Protein AF-A0A2T2WBQ6-F1 (afdb_monomer_lite)

Structure (mmCIF, N/CA/C/O backbone):
data_AF-A0A2T2WBQ6-F1
#
_entry.id   AF-A0A2T2WBQ6-F1
#
loop_
_atom_site.group_PDB
_atom_site.id
_atom_site.type_symbol
_atom_site.label_atom_id
_atom_site.label_alt_id
_atom_site.label_comp_id
_atom_site.label_asym_id
_atom_site.label_entity_id
_atom_site.label_seq_id
_atom_site.pdbx_PDB_ins_code
_atom_site.Cartn_x
_atom_site.Cartn_y
_atom_site.Cartn_z
_atom_site.occupancy
_atom_site.B_iso_or_equiv
_atom_site.auth_seq_id
_atom_site.auth_comp_id
_atom_site.auth_asym_id
_atom_site.auth_atom_id
_atom_site.pdbx_PDB_model_num
ATOM 1 N N . MET A 1 1 ? 3.521 26.912 -10.094 1.00 33.34 1 MET A N 1
ATOM 2 C CA . MET A 1 1 ? 2.996 26.089 -8.986 1.00 33.34 1 MET A CA 1
ATOM 3 C C . MET A 1 1 ? 2.183 24.976 -9.615 1.00 33.34 1 MET A C 1
ATOM 5 O O . MET A 1 1 ? 1.192 25.283 -10.259 1.00 33.34 1 MET A O 1
ATOM 9 N N . LEU A 1 2 ? 2.648 23.728 -9.546 1.00 32.00 2 LEU A N 1
ATOM 10 C CA . LEU A 1 2 ? 1.851 22.583 -9.989 1.00 32.00 2 LEU A CA 1
ATOM 11 C C . LEU A 1 2 ? 0.835 22.310 -8.880 1.00 32.00 2 LEU A C 1
ATOM 13 O O . LEU A 1 2 ? 1.224 21.984 -7.760 1.00 32.00 2 LEU A O 1
ATOM 17 N N . THR A 1 3 ? -0.445 22.525 -9.162 1.00 34.94 3 THR A N 1
ATOM 18 C CA . THR A 1 3 ? -1.527 22.034 -8.311 1.00 34.94 3 THR A CA 1
ATOM 19 C C . THR A 1 3 ? -1.364 20.519 -8.182 1.00 34.94 3 THR A C 1
ATOM 21 O O . THR A 1 3 ? -1.147 19.854 -9.199 1.00 34.94 3 THR A O 1
ATOM 24 N N . PRO A 1 4 ? -1.422 19.943 -6.968 1.00 47.09 4 PRO A N 1
ATOM 25 C CA . PRO A 1 4 ? -1.457 18.498 -6.832 1.00 47.09 4 PRO A CA 1
ATOM 26 C C . PRO A 1 4 ? -2.714 18.015 -7.560 1.00 47.09 4 PRO A C 1
ATOM 28 O O . PRO A 1 4 ? -3.827 18.323 -7.137 1.00 47.09 4 PRO A O 1
ATOM 31 N N . TYR A 1 5 ? -2.544 17.332 -8.692 1.00 43.97 5 TYR A N 1
ATOM 32 C CA . TYR A 1 5 ? -3.639 16.680 -9.400 1.00 43.97 5 TYR A CA 1
ATOM 33 C C . TYR A 1 5 ? -4.044 15.456 -8.575 1.00 43.97 5 TYR A C 1
ATOM 35 O O . TYR A 1 5 ? -3.607 14.334 -8.819 1.00 43.97 5 TYR A O 1
ATOM 43 N N . TRP A 1 6 ? -4.811 15.698 -7.519 1.00 53.34 6 TRP A N 1
ATOM 44 C CA . TRP A 1 6 ? -5.601 14.663 -6.883 1.00 53.34 6 TRP A CA 1
ATOM 45 C C . TRP A 1 6 ? -6.953 14.669 -7.591 1.00 53.34 6 TRP A C 1
ATOM 47 O O . TRP A 1 6 ? -7.607 15.713 -7.576 1.00 53.34 6 TRP A O 1
ATOM 57 N N . PRO A 1 7 ? -7.385 13.568 -8.229 1.00 53.91 7 PRO A N 1
ATOM 58 C CA . PRO A 1 7 ? -8.789 13.457 -8.604 1.00 53.91 7 PRO A CA 1
ATOM 59 C C . PRO A 1 7 ? -9.646 13.645 -7.344 1.00 53.91 7 PRO A C 1
ATOM 61 O O . PRO A 1 7 ? -9.216 13.267 -6.248 1.00 53.91 7 PRO A O 1
ATOM 64 N N . GLU A 1 8 ? -10.823 14.257 -7.487 1.00 61.16 8 GLU A N 1
ATOM 65 C CA . GLU A 1 8 ? -11.750 14.428 -6.366 1.00 61.16 8 GLU A CA 1
ATOM 66 C C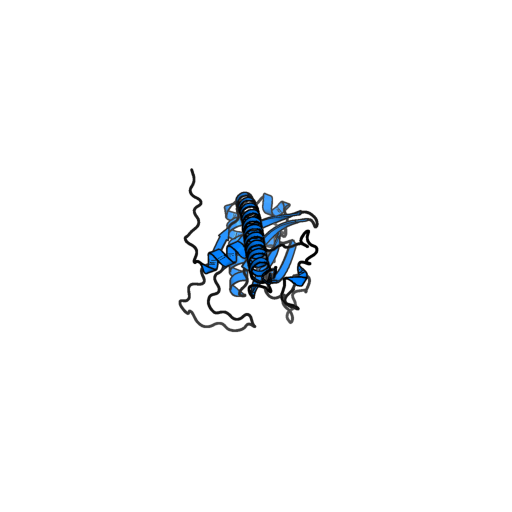 . GLU A 1 8 ? -12.028 13.060 -5.730 1.00 61.16 8 GLU A C 1
ATOM 68 O O . GLU A 1 8 ? -12.448 12.115 -6.397 1.00 61.16 8 GLU A O 1
ATOM 73 N N . ARG A 1 9 ? -11.719 12.938 -4.438 1.00 74.44 9 ARG A N 1
ATOM 74 C CA . ARG A 1 9 ? -11.982 11.733 -3.648 1.00 74.44 9 ARG A CA 1
ATOM 75 C C . ARG A 1 9 ? -13.304 11.907 -2.923 1.00 74.44 9 ARG A C 1
ATOM 77 O O . ARG A 1 9 ? -13.593 13.007 -2.446 1.00 74.44 9 ARG A O 1
ATOM 84 N N . SER A 1 10 ? -14.062 10.822 -2.772 1.00 81.25 10 SER A N 1
ATOM 85 C CA . SER A 1 10 ? -15.183 10.811 -1.831 1.00 81.25 10 SER A CA 1
ATOM 86 C C . SER A 1 10 ? -14.675 11.138 -0.414 1.00 81.25 10 SER A C 1
ATOM 88 O O . SER A 1 10 ? -13.501 10.893 -0.098 1.00 81.25 10 SER A O 1
ATOM 90 N N . PRO A 1 11 ? -15.526 11.688 0.470 1.00 82.00 11 PRO A N 1
ATOM 91 C CA . PRO A 1 11 ? -15.171 11.887 1.874 1.00 82.00 11 PRO A CA 1
ATOM 92 C C . PRO A 1 11 ? -14.644 10.608 2.545 1.00 82.00 11 PRO A C 1
ATOM 94 O O . PRO A 1 11 ? -13.672 10.665 3.297 1.00 82.00 11 PRO A O 1
ATOM 97 N N . GLN A 1 12 ? -15.234 9.458 2.214 1.00 83.12 12 GLN A N 1
ATOM 98 C CA . GLN A 1 12 ? -14.852 8.135 2.706 1.00 83.12 12 GLN A CA 1
ATOM 99 C C . GLN A 1 12 ? -13.459 7.743 2.215 1.00 83.12 12 GLN A C 1
ATOM 101 O O . GLN A 1 12 ? -12.579 7.460 3.024 1.00 83.12 12 GLN A O 1
ATOM 106 N N . LEU A 1 13 ? -13.206 7.837 0.905 1.00 85.44 13 LEU A N 1
ATOM 107 C CA . LEU A 1 13 ? -11.890 7.549 0.338 1.00 85.44 13 LEU A CA 1
ATOM 108 C C . LEU A 1 13 ? -10.811 8.470 0.919 1.00 85.44 13 LEU A C 1
ATOM 110 O O . LEU A 1 13 ? -9.672 8.052 1.124 1.00 85.44 13 LEU A O 1
ATOM 114 N N . ASN A 1 14 ? -11.155 9.727 1.208 1.00 84.62 14 ASN A N 1
ATOM 115 C CA . ASN A 1 14 ? -10.245 10.653 1.869 1.00 84.62 14 ASN A CA 1
ATOM 116 C C . ASN A 1 14 ? -9.934 10.228 3.314 1.00 84.62 14 ASN A C 1
ATOM 118 O O . ASN A 1 14 ? -8.779 10.312 3.733 1.00 84.62 14 ASN A O 1
ATOM 122 N N . GLN A 1 15 ? -10.927 9.734 4.056 1.00 85.19 15 GLN A N 1
ATOM 123 C CA . GLN A 1 15 ? -10.746 9.209 5.409 1.00 85.19 15 GLN A CA 1
ATOM 124 C C . GLN A 1 15 ? -9.873 7.948 5.411 1.00 85.19 15 GLN A C 1
ATOM 126 O O . GLN A 1 15 ? -8.863 7.923 6.114 1.00 85.19 15 GLN A O 1
ATOM 131 N N . THR A 1 16 ? -10.194 6.956 4.574 1.00 87.75 16 THR A N 1
ATOM 132 C CA . THR A 1 16 ? -9.402 5.725 4.417 1.00 87.75 16 THR A CA 1
ATOM 133 C C . THR A 1 16 ? -7.964 6.047 4.027 1.00 87.75 16 THR A C 1
ATOM 135 O O . THR A 1 16 ? -7.016 5.511 4.593 1.00 87.75 16 THR A O 1
ATOM 138 N N . PHE A 1 17 ? -7.761 6.982 3.098 1.00 88.44 17 PHE A N 1
ATOM 139 C CA . PHE A 1 17 ? -6.418 7.393 2.707 1.00 88.44 17 PHE A CA 1
ATOM 140 C C . PHE A 1 17 ? -5.645 8.035 3.865 1.00 88.44 17 PHE A C 1
ATOM 142 O O . PHE A 1 17 ? -4.475 7.713 4.066 1.00 88.44 17 PHE A O 1
ATOM 149 N N . CYS A 1 18 ? -6.278 8.929 4.633 1.00 87.00 18 CYS A N 1
ATOM 150 C CA . CYS A 1 18 ? -5.655 9.543 5.806 1.00 87.00 18 CYS A CA 1
ATOM 151 C C . CYS A 1 18 ? -5.251 8.493 6.844 1.00 87.00 18 CYS A C 1
ATOM 153 O O . CYS A 1 18 ? -4.125 8.527 7.335 1.00 87.00 18 CYS A O 1
ATOM 155 N N . GLU A 1 19 ? -6.142 7.548 7.137 1.00 87.69 19 GLU A N 1
ATOM 156 C CA . GLU A 1 19 ? -5.880 6.446 8.057 1.00 87.69 19 GLU A CA 1
ATOM 157 C C . GLU A 1 19 ? -4.676 5.609 7.606 1.00 87.69 19 GLU A C 1
ATOM 159 O O . GLU A 1 19 ? -3.723 5.419 8.361 1.00 87.69 19 GLU A O 1
ATOM 164 N N . LEU A 1 20 ? -4.672 5.169 6.346 1.00 89.25 20 LEU A N 1
ATOM 165 C CA . LEU A 1 20 ? -3.611 4.330 5.788 1.00 89.25 20 LEU A CA 1
ATOM 166 C C . LEU A 1 20 ? -2.249 5.026 5.747 1.00 89.25 20 LEU A C 1
ATOM 168 O O . LEU A 1 20 ? -1.216 4.350 5.782 1.00 89.25 20 LEU A O 1
ATOM 172 N N . LEU A 1 21 ? -2.228 6.360 5.675 1.00 88.31 21 LEU A N 1
ATOM 173 C CA . LEU A 1 21 ? -0.999 7.135 5.787 1.00 88.31 21 LEU A CA 1
ATOM 174 C C . LEU A 1 21 ? -0.444 7.111 7.213 1.00 88.31 21 LEU A C 1
ATOM 176 O O . LEU A 1 21 ? 0.761 6.942 7.377 1.00 88.31 21 LEU A O 1
ATOM 180 N N . VAL A 1 22 ? -1.279 7.295 8.233 1.00 83.06 22 VAL A N 1
ATOM 181 C CA . VAL A 1 22 ? -0.805 7.439 9.621 1.00 83.06 22 VAL A CA 1
ATOM 182 C C . VAL A 1 22 ? -0.666 6.111 10.359 1.00 83.06 22 VAL A C 1
ATOM 184 O O . VAL A 1 22 ? 0.070 6.050 11.343 1.00 83.06 22 VAL A O 1
ATOM 187 N N . PHE A 1 23 ? -1.341 5.051 9.903 1.00 81.44 23 PHE A N 1
ATOM 188 C CA . PHE A 1 23 ? -1.306 3.762 10.582 1.00 81.44 23 PHE A CA 1
ATOM 189 C C . PHE A 1 23 ? 0.104 3.149 10.520 1.00 81.44 23 PHE A C 1
ATOM 191 O O . PHE A 1 23 ? 0.614 2.879 9.422 1.00 81.44 23 PHE A O 1
ATOM 198 N N . PRO A 1 24 ? 0.748 2.915 11.674 1.00 72.00 24 PRO A N 1
ATOM 199 C CA . PRO A 1 24 ? 2.128 2.468 11.729 1.00 72.00 24 PRO A CA 1
ATOM 200 C C . PRO A 1 24 ? 2.258 1.007 11.285 1.00 72.00 24 PRO A C 1
ATOM 202 O O . PRO A 1 24 ? 1.381 0.186 11.518 1.00 72.00 24 PRO A O 1
ATOM 205 N N . THR A 1 25 ? 3.391 0.670 10.673 1.00 64.44 25 THR A N 1
ATOM 206 C CA . THR A 1 25 ? 3.784 -0.721 10.361 1.00 64.44 25 THR A CA 1
ATOM 207 C C . THR A 1 25 ? 4.822 -1.273 11.336 1.00 64.44 25 THR A C 1
ATOM 209 O O . THR A 1 25 ? 5.405 -2.330 11.109 1.00 64.44 25 THR A O 1
ATOM 212 N N . ALA A 1 26 ? 5.105 -0.523 12.399 1.00 58.91 26 ALA A 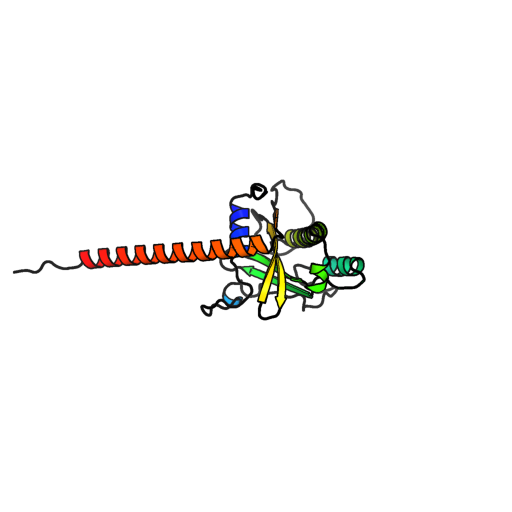N 1
ATOM 213 C CA . ALA A 1 26 ? 6.063 -0.847 13.444 1.00 58.91 26 ALA A CA 1
ATOM 214 C C . ALA A 1 26 ? 5.500 -0.400 14.800 1.00 58.91 26 ALA A C 1
ATOM 216 O O . ALA A 1 26 ? 4.575 0.409 14.853 1.00 58.91 26 ALA A O 1
ATOM 217 N N . THR A 1 27 ? 6.061 -0.918 15.888 1.00 51.75 27 THR A N 1
ATOM 218 C CA . THR A 1 27 ? 5.757 -0.490 17.259 1.00 51.75 27 THR A CA 1
ATOM 219 C C . THR A 1 27 ? 5.904 1.024 17.396 1.00 51.75 27 THR A C 1
ATOM 221 O O . THR A 1 27 ? 6.923 1.595 16.993 1.00 51.75 27 THR A O 1
ATOM 224 N N . LEU A 1 28 ? 4.881 1.680 17.944 1.00 50.19 28 LEU A N 1
ATOM 225 C CA . LEU A 1 28 ? 4.929 3.115 18.186 1.00 50.19 28 LEU A CA 1
ATOM 226 C C . LEU A 1 28 ? 5.852 3.433 19.382 1.00 50.19 28 LEU A C 1
ATOM 228 O O . LEU A 1 28 ? 6.070 2.582 20.249 1.00 50.19 28 LEU A O 1
ATOM 232 N N . PRO A 1 29 ? 6.390 4.666 19.475 1.00 42.69 29 PRO A N 1
ATOM 233 C CA . PRO A 1 29 ? 7.260 5.078 20.582 1.00 42.69 29 PRO A CA 1
ATOM 234 C C . PRO A 1 29 ? 6.601 5.018 21.969 1.00 42.69 29 PRO A C 1
ATOM 236 O O . PRO A 1 29 ? 7.305 4.972 22.973 1.00 42.69 29 PRO A O 1
ATOM 239 N N . ASN A 1 30 ? 5.267 5.039 22.028 1.00 49.09 30 ASN A N 1
ATOM 240 C CA . ASN A 1 30 ? 4.471 4.978 23.255 1.00 49.09 30 ASN A CA 1
ATOM 241 C C . ASN A 1 30 ? 4.272 3.546 23.792 1.00 49.09 30 ASN A C 1
ATOM 243 O O . ASN A 1 30 ? 3.644 3.387 24.833 1.00 49.09 30 ASN A O 1
ATOM 247 N N . GLY A 1 31 ? 4.831 2.525 23.133 1.00 44.31 31 GLY A N 1
ATOM 248 C CA . GLY A 1 31 ? 4.778 1.137 23.599 1.00 44.31 31 GLY A CA 1
ATOM 249 C C . GLY A 1 31 ? 3.571 0.340 23.106 1.00 44.31 31 GLY A C 1
ATOM 250 O O . GLY A 1 31 ? 3.556 -0.869 23.322 1.00 44.31 31 GLY A O 1
ATOM 251 N N . ASP A 1 32 ? 2.630 0.971 22.397 1.00 58.16 32 ASP A N 1
ATOM 252 C CA . ASP A 1 32 ? 1.542 0.262 21.721 1.00 58.16 32 ASP A CA 1
ATOM 253 C C . ASP A 1 32 ? 2.140 -0.627 20.626 1.00 58.16 32 ASP A C 1
ATOM 255 O O . ASP A 1 32 ? 2.831 -0.154 19.704 1.00 58.16 32 ASP A O 1
ATOM 259 N N . SER A 1 33 ? 1.904 -1.934 20.731 1.00 68.31 33 SER A N 1
ATOM 260 C CA . SER A 1 33 ? 2.341 -2.860 19.702 1.00 68.31 33 SER A CA 1
ATOM 261 C C . SER A 1 33 ? 1.464 -2.690 18.471 1.00 68.31 33 SER A C 1
ATOM 263 O O . SER A 1 33 ? 0.251 -2.529 18.565 1.00 68.31 33 SER A O 1
ATOM 265 N N . PHE A 1 34 ? 2.064 -2.782 17.282 1.00 76.88 34 PHE A N 1
ATOM 266 C CA . PHE A 1 34 ? 1.317 -2.908 16.024 1.00 76.88 34 PHE A CA 1
ATOM 267 C C . PHE A 1 34 ? 0.222 -3.987 16.124 1.00 76.88 34 PHE A C 1
ATOM 269 O O . PHE A 1 34 ? -0.862 -3.822 15.576 1.00 76.88 34 PHE A O 1
ATOM 276 N N . THR A 1 35 ? 0.496 -5.063 16.867 1.00 78.31 35 THR A N 1
ATOM 277 C CA . THR A 1 35 ? -0.444 -6.165 17.099 1.00 78.31 35 THR A CA 1
ATOM 278 C C . THR A 1 35 ? -1.663 -5.782 17.929 1.00 78.31 35 THR A C 1
ATOM 280 O O . THR A 1 35 ? -2.686 -6.435 17.791 1.00 78.31 35 THR A O 1
ATOM 283 N N . ASP A 1 36 ? -1.576 -4.738 18.751 1.00 82.75 36 ASP A N 1
ATOM 284 C CA . ASP A 1 36 ? -2.669 -4.301 19.632 1.00 82.75 36 ASP A CA 1
ATOM 285 C C . ASP A 1 36 ? -3.666 -3.398 18.895 1.00 82.75 36 ASP A C 1
ATOM 287 O O . ASP A 1 36 ? -4.634 -2.935 19.479 1.00 82.75 36 ASP A O 1
ATOM 291 N N . ARG A 1 37 ? -3.392 -3.089 17.622 1.00 82.00 37 ARG A N 1
ATOM 292 C CA . ARG A 1 37 ? -4.201 -2.200 16.776 1.00 82.00 37 ARG A CA 1
ATOM 293 C C . ARG A 1 37 ? -4.790 -2.910 15.563 1.00 82.00 37 ARG A C 1
ATOM 295 O O . ARG A 1 37 ? -5.328 -2.265 14.658 1.00 82.00 37 ARG A O 1
ATOM 302 N N . ILE A 1 38 ? -4.623 -4.227 15.506 1.00 83.75 38 ILE A N 1
ATOM 303 C CA . ILE A 1 38 ? -5.167 -5.071 14.452 1.00 83.75 38 ILE A CA 1
ATOM 304 C C . ILE A 1 38 ? -6.150 -6.061 15.061 1.00 83.75 38 ILE A C 1
ATOM 306 O O . ILE A 1 38 ? -5.951 -6.540 16.172 1.00 83.75 38 ILE A O 1
ATOM 310 N N . VAL A 1 39 ? -7.187 -6.410 14.305 1.00 84.75 39 VAL A N 1
ATOM 311 C CA . VAL A 1 39 ? -8.165 -7.416 14.727 1.00 84.75 39 VAL A CA 1
ATOM 312 C C . VAL A 1 39 ? -7.456 -8.751 14.961 1.00 84.75 39 VAL A C 1
ATOM 314 O O . VAL A 1 39 ? -6.685 -9.205 14.104 1.00 84.75 39 VAL A O 1
ATOM 317 N N . ASP A 1 40 ? -7.725 -9.391 16.101 1.00 81.81 40 ASP A N 1
ATOM 318 C CA . ASP A 1 40 ? -7.118 -10.677 16.451 1.00 81.81 40 ASP A CA 1
ATOM 319 C C . ASP A 1 40 ? -7.375 -11.735 15.362 1.00 81.81 40 ASP A C 1
ATOM 321 O O . ASP A 1 40 ? -8.449 -11.816 14.764 1.00 81.81 40 ASP A O 1
ATOM 325 N N . GLY A 1 41 ? -6.346 -12.518 15.042 1.00 79.25 41 GLY A N 1
ATOM 326 C CA . GLY A 1 41 ? -6.386 -13.515 13.970 1.00 79.25 41 GLY A CA 1
ATOM 327 C C . GLY A 1 41 ? -6.430 -12.967 12.533 1.00 79.25 41 GLY A C 1
ATOM 328 O O . GLY A 1 41 ? -6.343 -13.764 11.597 1.00 79.25 41 GLY A O 1
ATOM 329 N N . SER A 1 42 ? -6.510 -11.646 12.319 1.00 81.25 42 SER A N 1
ATOM 330 C CA . SER A 1 42 ? -6.532 -11.057 10.966 1.00 81.25 42 SER A CA 1
ATOM 331 C C . SER A 1 42 ? -5.162 -11.044 10.276 1.00 81.25 42 SER A C 1
ATOM 333 O O . SER A 1 42 ? -5.089 -10.949 9.048 1.00 81.25 42 SER A O 1
ATOM 335 N N . LEU A 1 43 ? -4.072 -11.161 11.047 1.00 83.25 43 LEU A N 1
ATOM 336 C CA . LEU A 1 43 ? -2.709 -11.123 10.526 1.00 83.25 43 LEU A CA 1
ATOM 337 C C . LEU A 1 43 ? -2.378 -12.380 9.709 1.00 83.25 43 LEU A C 1
ATOM 339 O O . LEU A 1 43 ? -2.346 -13.504 10.214 1.00 83.25 43 LEU A O 1
ATOM 343 N N . SER A 1 44 ? -2.033 -12.170 8.444 1.00 80.94 44 SER A N 1
ATOM 344 C CA . SER A 1 44 ? -1.597 -13.210 7.514 1.00 80.94 44 SER A CA 1
ATOM 345 C C . SER A 1 44 ? -0.341 -12.760 6.764 1.00 80.94 44 SER A C 1
ATOM 347 O O . SER A 1 44 ? -0.124 -11.570 6.559 1.00 80.94 44 SER A O 1
ATOM 349 N N . SER A 1 45 ? 0.520 -13.705 6.378 1.00 77.12 45 SER A N 1
ATOM 350 C CA . SER A 1 45 ? 1.811 -13.445 5.722 1.00 77.12 45 SER A CA 1
ATOM 351 C C . SER A 1 45 ? 2.056 -14.427 4.582 1.00 77.12 45 SER A C 1
ATOM 353 O O . SER A 1 45 ? 1.688 -15.603 4.662 1.00 77.12 45 SER A O 1
ATOM 355 N N . ASP A 1 46 ? 2.753 -13.956 3.548 1.00 68.19 46 ASP A N 1
ATOM 356 C CA . ASP A 1 46 ? 3.207 -14.729 2.385 1.00 68.19 46 ASP A CA 1
ATOM 357 C C . ASP A 1 46 ? 4.101 -15.942 2.700 1.00 68.19 46 ASP A C 1
ATOM 359 O O . ASP A 1 46 ? 4.330 -16.786 1.833 1.00 68.19 46 ASP A O 1
ATOM 363 N N . SER A 1 47 ? 4.571 -16.061 3.944 1.00 55.06 47 SER A N 1
ATOM 364 C CA . SER A 1 47 ? 5.274 -17.238 4.466 1.00 55.06 47 SER A CA 1
ATOM 365 C C . SER A 1 47 ? 4.413 -18.511 4.514 1.00 55.06 47 SER A C 1
ATOM 367 O O . SER A 1 47 ? 4.963 -19.617 4.547 1.00 55.06 47 SER A O 1
ATOM 369 N N . ARG A 1 48 ? 3.076 -18.403 4.452 1.00 53.38 48 ARG A N 1
ATOM 370 C CA . ARG A 1 48 ? 2.207 -19.561 4.193 1.00 53.38 48 ARG A CA 1
ATOM 371 C C . ARG A 1 48 ? 2.371 -19.951 2.724 1.00 53.38 48 ARG A C 1
ATOM 373 O O . ARG A 1 48 ? 1.966 -19.213 1.832 1.00 53.38 48 ARG A O 1
ATOM 380 N N . ARG A 1 49 ? 3.025 -21.089 2.463 1.00 44.53 49 ARG A N 1
ATOM 381 C CA . ARG A 1 49 ? 3.233 -21.594 1.098 1.00 44.53 49 ARG A CA 1
ATOM 382 C C . ARG A 1 49 ? 1.888 -21.680 0.382 1.00 44.53 49 ARG A C 1
ATOM 384 O O . ARG A 1 49 ? 0.981 -22.335 0.883 1.00 44.53 49 ARG A O 1
ATOM 391 N N . ALA A 1 50 ? 1.800 -21.072 -0.799 1.00 47.75 50 ALA A N 1
ATOM 392 C CA . ALA A 1 50 ? 0.710 -21.354 -1.717 1.00 47.75 50 ALA A CA 1
ATOM 393 C C . ALA A 1 50 ? 0.717 -22.861 -2.015 1.00 47.75 50 ALA A C 1
ATOM 395 O O . ALA A 1 50 ? 1.720 -23.411 -2.473 1.00 47.75 50 ALA A O 1
ATOM 396 N N . SER A 1 51 ? -0.383 -23.530 -1.701 1.00 46.22 51 SER A N 1
ATOM 397 C CA . SER A 1 51 ? -0.655 -24.916 -2.069 1.00 46.22 51 SER A CA 1
ATOM 398 C C . SER A 1 51 ? -2.015 -24.974 -2.760 1.00 46.22 51 SER A C 1
ATOM 400 O O . SER A 1 51 ? -2.789 -24.021 -2.673 1.00 46.22 51 SER A O 1
ATOM 402 N N . ALA A 1 52 ? -2.315 -26.0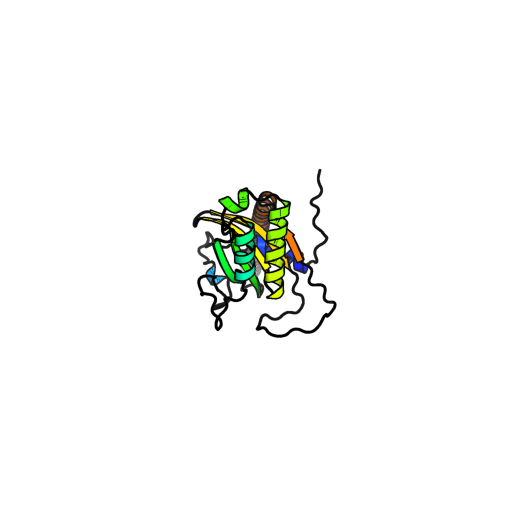83 -3.436 1.00 47.84 52 ALA A N 1
ATOM 403 C CA . ALA A 1 52 ? -3.626 -26.283 -4.057 1.00 47.84 52 ALA A CA 1
ATOM 404 C C . ALA A 1 52 ? -4.787 -26.163 -3.044 1.00 47.84 52 ALA A C 1
ATOM 406 O O . ALA A 1 52 ? -5.890 -25.791 -3.431 1.00 47.84 52 ALA A O 1
ATOM 407 N N . ASP A 1 53 ? -4.506 -26.404 -1.756 1.00 40.75 53 ASP A N 1
ATOM 408 C CA . ASP A 1 53 ? -5.501 -26.477 -0.682 1.00 40.75 53 ASP A CA 1
ATOM 409 C C . ASP A 1 53 ? -5.489 -25.259 0.261 1.00 40.75 53 ASP A C 1
ATOM 411 O O . ASP A 1 53 ? -6.453 -25.016 0.983 1.00 40.75 53 ASP A O 1
ATOM 415 N N . THR A 1 54 ? -4.401 -24.478 0.287 1.00 44.25 54 THR A N 1
ATOM 416 C CA . THR A 1 54 ? -4.261 -23.293 1.149 1.00 44.25 54 THR A CA 1
ATOM 417 C C . THR A 1 54 ? -3.555 -22.164 0.404 1.00 44.25 54 THR A C 1
ATOM 419 O O . THR A 1 54 ? -2.398 -22.285 -0.006 1.00 44.25 54 THR A O 1
ATOM 422 N N . MET A 1 55 ? -4.258 -21.044 0.231 1.00 51.84 55 MET A N 1
ATOM 423 C CA . MET A 1 55 ? -3.726 -19.826 -0.373 1.00 51.84 55 MET A CA 1
ATOM 424 C C . MET A 1 55 ? -3.742 -18.716 0.674 1.00 51.84 55 MET A C 1
ATOM 426 O O . MET A 1 55 ? -4.737 -18.534 1.375 1.00 51.84 55 MET A O 1
ATOM 430 N N . THR A 1 56 ? -2.642 -17.977 0.805 1.00 58.88 56 THR A N 1
ATOM 431 C CA . THR A 1 56 ? -2.599 -16.775 1.638 1.00 58.88 56 THR A CA 1
ATOM 432 C C . THR A 1 56 ? -3.583 -15.776 1.047 1.00 58.88 56 THR A C 1
ATOM 434 O O . THR A 1 56 ? -3.348 -15.275 -0.048 1.00 58.88 56 THR A O 1
ATOM 437 N N . LEU A 1 57 ? -4.712 -15.537 1.710 1.00 63.69 57 LEU A N 1
ATOM 438 C CA . LEU A 1 57 ? -5.633 -14.482 1.306 1.00 63.69 57 LEU A CA 1
ATOM 439 C C . LEU A 1 57 ? -5.157 -13.153 1.912 1.00 63.69 57 LEU A C 1
ATOM 441 O O . LEU A 1 57 ? -4.844 -13.136 3.105 1.00 63.69 57 LEU A O 1
ATOM 445 N N . PRO A 1 58 ? -5.095 -12.069 1.122 1.00 69.25 58 PRO A N 1
ATOM 446 C CA . PRO A 1 58 ? -5.226 -12.023 -0.332 1.00 69.25 58 PRO A CA 1
ATOM 447 C C . PRO A 1 58 ? -3.954 -12.509 -1.036 1.00 69.25 58 PRO A C 1
ATOM 449 O O . PRO A 1 58 ? -2.815 -12.309 -0.603 1.00 69.25 58 PRO A O 1
ATOM 452 N N . SER A 1 59 ? -4.170 -13.158 -2.170 1.00 75.81 59 SER A N 1
ATOM 453 C CA . SER A 1 59 ? -3.138 -13.918 -2.847 1.00 75.81 59 SER A CA 1
ATOM 454 C C . SER A 1 59 ? -2.430 -13.098 -3.917 1.00 75.81 59 SER A C 1
ATOM 456 O O . SER A 1 59 ? -2.898 -12.998 -5.050 1.00 75.81 59 SER A O 1
ATOM 458 N N . LEU A 1 60 ? -1.253 -12.570 -3.583 1.00 85.56 60 LEU A N 1
ATOM 459 C CA . LEU A 1 60 ? -0.448 -11.751 -4.496 1.00 85.56 60 LEU A CA 1
ATOM 460 C C . LEU A 1 60 ? 0.608 -12.538 -5.295 1.00 85.56 60 LEU A C 1
ATOM 462 O O . LEU A 1 60 ? 1.372 -11.941 -6.059 1.00 85.56 60 LEU A O 1
ATOM 466 N N . TRP A 1 61 ? 0.677 -13.868 -5.142 1.00 85.44 61 TRP A N 1
ATOM 467 C CA . TRP A 1 61 ? 1.741 -14.682 -5.749 1.00 85.44 61 TRP A CA 1
ATOM 468 C C . TRP A 1 61 ? 1.731 -14.632 -7.278 1.00 85.44 61 TRP A C 1
ATOM 470 O O . TRP A 1 61 ? 2.797 -14.508 -7.873 1.00 85.44 61 TRP A O 1
ATOM 480 N N . TRP A 1 62 ? 0.556 -14.642 -7.916 1.00 84.06 62 TRP A N 1
ATOM 481 C CA . TRP A 1 62 ? 0.470 -14.598 -9.378 1.00 84.06 62 TRP A CA 1
ATOM 482 C C . TRP A 1 62 ? 1.046 -13.298 -9.950 1.00 84.06 62 TRP A C 1
ATOM 484 O O . TRP A 1 62 ? 1.863 -13.340 -10.871 1.00 84.06 62 TRP A O 1
ATOM 494 N N . ASN A 1 63 ? 0.689 -12.146 -9.368 1.00 87.69 63 ASN A N 1
ATOM 495 C CA . ASN A 1 63 ? 1.224 -10.847 -9.787 1.00 87.69 63 ASN A CA 1
ATOM 496 C C . ASN A 1 63 ? 2.738 -10.785 -9.606 1.00 87.69 63 ASN A C 1
ATOM 498 O O . ASN A 1 63 ? 3.461 -10.349 -10.498 1.00 87.69 63 ASN A O 1
ATOM 502 N N . ARG A 1 64 ? 3.222 -11.257 -8.457 1.00 89.81 64 ARG A N 1
ATOM 503 C CA . ARG A 1 64 ? 4.648 -11.328 -8.148 1.00 89.81 64 ARG A CA 1
ATOM 504 C C . ARG A 1 64 ? 5.415 -12.195 -9.145 1.00 89.81 64 ARG A C 1
ATOM 506 O O . ARG A 1 64 ? 6.462 -11.766 -9.629 1.00 89.81 64 ARG A O 1
ATOM 513 N N . ASP A 1 65 ? 4.927 -13.393 -9.442 1.00 87.06 65 ASP A N 1
ATOM 514 C CA . ASP A 1 65 ? 5.647 -14.372 -10.264 1.00 87.06 65 ASP A CA 1
ATOM 515 C C . ASP A 1 65 ? 5.584 -14.001 -11.754 1.00 87.06 65 ASP A C 1
ATOM 517 O O . ASP A 1 65 ? 6.598 -14.061 -12.459 1.00 87.06 65 ASP A O 1
ATOM 521 N N . SER A 1 66 ? 4.437 -13.489 -12.208 1.00 85.75 66 SER A N 1
ATOM 522 C CA . SER A 1 66 ? 4.287 -12.929 -13.556 1.00 85.75 66 SER A CA 1
ATOM 523 C C . SER A 1 66 ? 5.239 -11.750 -13.763 1.00 85.75 66 SER A C 1
ATOM 525 O O . SER A 1 66 ? 6.002 -11.724 -14.727 1.00 85.75 66 SER A O 1
ATOM 527 N N . LEU A 1 67 ? 5.281 -10.807 -12.814 1.00 88.00 67 LEU A N 1
ATOM 528 C CA . LEU A 1 67 ? 6.175 -9.652 -12.891 1.00 88.00 67 LEU A CA 1
ATOM 529 C C . LEU A 1 67 ? 7.655 -10.058 -12.837 1.00 88.00 67 LEU A C 1
ATOM 531 O O . LEU A 1 67 ? 8.471 -9.501 -13.564 1.00 88.00 67 LEU A O 1
ATOM 535 N N . THR A 1 68 ? 8.006 -11.060 -12.028 1.00 84.31 68 THR A N 1
ATOM 536 C CA . THR A 1 68 ? 9.383 -11.579 -11.937 1.00 84.31 68 THR A CA 1
ATOM 537 C C . THR A 1 68 ? 9.895 -12.051 -13.300 1.00 84.31 68 THR A C 1
ATOM 539 O O . THR A 1 68 ? 11.038 -11.770 -13.663 1.00 84.31 68 THR A O 1
ATOM 542 N N . SER A 1 69 ? 9.038 -12.707 -14.086 1.00 82.00 69 SER A N 1
ATOM 543 C CA . SER A 1 69 ? 9.378 -13.149 -15.444 1.00 82.00 69 SER A CA 1
ATOM 544 C C . SER A 1 69 ? 9.676 -11.965 -16.373 1.00 82.00 69 SER A C 1
ATOM 546 O O . SER A 1 69 ? 10.645 -12.003 -17.129 1.00 82.00 69 SER A O 1
ATOM 548 N N . HIS A 1 70 ? 8.910 -10.876 -16.262 1.00 82.38 70 HIS A N 1
ATOM 549 C CA . HIS A 1 70 ? 9.130 -9.646 -17.034 1.00 82.38 70 HIS A CA 1
ATOM 550 C C . HIS A 1 70 ? 10.361 -8.840 -16.586 1.00 82.38 70 HIS A C 1
ATOM 552 O O . HIS A 1 70 ? 10.920 -8.090 -17.380 1.00 82.38 70 HIS A O 1
ATOM 558 N N . LEU A 1 71 ? 10.822 -9.016 -15.344 1.00 84.69 71 LEU A N 1
ATOM 559 C CA . LEU A 1 71 ? 11.976 -8.313 -14.766 1.00 84.69 71 LEU A CA 1
ATOM 560 C C . LEU A 1 71 ? 13.278 -9.130 -14.836 1.00 84.69 71 LEU A C 1
ATOM 562 O O . LEU A 1 71 ? 14.163 -8.994 -13.986 1.00 84.69 71 LEU A O 1
ATOM 566 N N . GLY A 1 72 ? 13.403 -10.006 -15.838 1.00 81.19 72 GLY A N 1
ATOM 567 C CA . GLY A 1 72 ? 14.612 -10.805 -16.065 1.00 81.19 72 GLY A CA 1
ATOM 568 C C . GLY A 1 72 ? 14.878 -11.835 -14.964 1.00 81.19 72 GLY A C 1
ATOM 569 O O . GLY A 1 72 ? 16.032 -12.100 -14.633 1.00 81.19 72 GLY A O 1
ATOM 570 N N . GLY A 1 73 ? 13.820 -12.372 -14.349 1.00 82.38 73 GLY A N 1
ATOM 571 C CA . GLY A 1 73 ? 13.907 -13.364 -13.275 1.00 82.38 73 GLY A CA 1
ATOM 572 C C . GLY A 1 73 ? 14.187 -12.776 -11.890 1.00 82.38 73 GLY A C 1
ATOM 573 O O . GLY A 1 73 ? 14.371 -13.528 -10.933 1.00 82.38 73 GLY A O 1
ATOM 574 N N . ARG A 1 74 ? 14.220 -11.444 -11.749 1.00 85.75 74 ARG A N 1
ATOM 575 C CA . ARG A 1 74 ? 14.442 -10.776 -10.462 1.00 85.75 74 ARG A CA 1
ATOM 576 C C . ARG A 1 74 ? 13.109 -10.418 -9.812 1.00 85.75 74 ARG A C 1
ATOM 578 O O . ARG A 1 74 ? 12.270 -9.741 -10.400 1.00 85.75 74 ARG A O 1
ATOM 585 N N . ARG A 1 75 ? 12.925 -10.859 -8.572 1.00 88.50 75 ARG A N 1
ATOM 586 C CA . ARG A 1 75 ? 11.684 -10.670 -7.820 1.00 88.50 75 ARG A CA 1
ATOM 587 C C . ARG A 1 75 ? 11.620 -9.259 -7.226 1.00 88.50 75 ARG A C 1
ATOM 589 O O . ARG A 1 75 ? 12.505 -8.867 -6.473 1.00 88.50 75 ARG A O 1
ATOM 596 N N . LEU A 1 76 ? 10.577 -8.499 -7.581 1.00 91.94 76 LEU A N 1
ATOM 597 C CA . LEU A 1 76 ? 10.342 -7.152 -7.041 1.00 91.94 76 LEU A CA 1
ATOM 598 C C . LEU A 1 76 ? 9.746 -7.184 -5.630 1.00 91.94 76 LEU A C 1
ATOM 600 O O . LEU A 1 76 ? 10.105 -6.354 -4.810 1.00 91.94 76 LEU A O 1
ATOM 604 N N . VAL A 1 77 ? 8.808 -8.088 -5.359 1.00 91.44 77 VAL A N 1
ATOM 605 C CA . VAL A 1 77 ? 8.132 -8.176 -4.056 1.00 91.44 77 VAL A CA 1
ATOM 606 C C . VAL A 1 77 ? 8.873 -9.167 -3.177 1.00 91.44 77 VAL A C 1
ATOM 608 O O . VAL A 1 77 ? 8.848 -10.359 -3.472 1.00 91.44 77 VAL A O 1
ATOM 611 N N . ASP A 1 78 ? 9.502 -8.705 -2.104 1.00 87.88 78 ASP A N 1
ATOM 612 C CA . ASP A 1 78 ? 10.226 -9.572 -1.175 1.00 87.88 78 ASP A CA 1
ATOM 613 C C . ASP A 1 78 ? 9.229 -10.380 -0.333 1.00 87.88 78 ASP A C 1
ATOM 615 O O . ASP A 1 78 ? 9.250 -11.613 -0.379 1.00 87.88 78 ASP A O 1
ATOM 619 N N . SER A 1 79 ? 8.291 -9.694 0.325 1.00 85.88 79 SER A N 1
ATOM 620 C CA . SER A 1 79 ? 7.243 -10.292 1.161 1.00 85.88 79 SER A CA 1
ATOM 621 C C . SER A 1 79 ? 5.981 -9.428 1.229 1.00 85.88 79 SER A C 1
ATOM 623 O O . SER A 1 79 ? 5.970 -8.287 0.760 1.00 85.88 79 SER A O 1
ATOM 625 N N . TRP A 1 80 ? 4.904 -9.961 1.810 1.00 88.62 80 TRP A N 1
ATOM 626 C CA . TRP A 1 80 ? 3.740 -9.159 2.190 1.00 88.62 80 TRP A CA 1
ATOM 627 C C . TRP A 1 80 ? 3.053 -9.700 3.440 1.00 88.62 80 TRP A C 1
ATOM 629 O O . TRP A 1 80 ? 3.106 -10.897 3.741 1.00 88.62 80 TRP A O 1
ATOM 639 N N . ILE A 1 81 ? 2.378 -8.796 4.144 1.00 87.19 81 ILE A N 1
ATOM 640 C CA . ILE A 1 81 ? 1.450 -9.113 5.227 1.00 87.19 81 ILE A CA 1
ATOM 641 C C . ILE A 1 81 ? 0.090 -8.493 4.931 1.00 87.19 81 ILE A C 1
ATOM 643 O O . ILE A 1 81 ? 0.010 -7.459 4.273 1.00 87.19 81 ILE A O 1
ATOM 647 N N . SER A 1 82 ? -0.973 -9.104 5.430 1.00 88.12 82 SER A N 1
ATOM 648 C CA . SER A 1 82 ? -2.318 -8.537 5.415 1.00 88.12 82 SER A CA 1
ATOM 649 C C . SER A 1 82 ? -2.915 -8.581 6.806 1.00 88.12 82 SER A C 1
ATOM 651 O O . SER A 1 82 ? -2.641 -9.514 7.560 1.00 88.12 82 SER A O 1
ATOM 653 N N . TYR A 1 83 ? -3.730 -7.589 7.133 1.00 87.44 83 TYR A N 1
ATOM 654 C CA . TYR A 1 83 ? -4.398 -7.482 8.424 1.00 87.44 83 TYR A CA 1
ATOM 655 C C . TYR A 1 83 ? -5.592 -6.527 8.325 1.00 87.44 83 TYR A C 1
ATOM 657 O O . TYR A 1 83 ? -5.792 -5.859 7.304 1.00 87.44 83 TYR A O 1
ATOM 665 N N . GLN A 1 84 ? -6.389 -6.477 9.387 1.00 88.50 84 GLN A N 1
ATOM 666 C CA . GLN A 1 84 ? -7.489 -5.534 9.541 1.00 88.50 84 GLN A CA 1
ATOM 667 C C . GLN A 1 84 ? -7.195 -4.599 10.711 1.00 88.50 84 GLN A C 1
ATOM 669 O O . GLN A 1 84 ? -6.834 -5.068 11.785 1.00 88.50 84 GLN A O 1
ATOM 674 N N . ILE A 1 85 ? -7.338 -3.293 10.502 1.00 87.00 85 ILE A N 1
ATOM 675 C CA . ILE A 1 85 ? -7.193 -2.276 11.546 1.00 87.00 85 ILE A CA 1
ATOM 676 C C . ILE A 1 85 ? -8.419 -2.333 12.459 1.00 87.00 85 ILE A C 1
ATOM 678 O O . ILE A 1 85 ? -9.547 -2.303 11.971 1.00 87.00 85 ILE A O 1
ATOM 682 N N . GLU A 1 86 ? -8.203 -2.427 13.770 1.00 84.44 86 GLU A N 1
ATOM 683 C CA . GLU A 1 86 ? -9.283 -2.616 14.747 1.00 84.44 86 GLU A CA 1
ATOM 684 C C . GLU A 1 86 ? -10.236 -1.412 14.804 1.00 84.44 86 GLU A C 1
ATOM 686 O O . GLU A 1 86 ? -11.448 -1.585 14.701 1.00 84.44 86 GLU A O 1
ATOM 691 N N . ASP A 1 87 ? -9.689 -0.194 14.870 1.00 81.31 87 ASP A N 1
ATOM 692 C CA . ASP A 1 87 ? -10.461 1.045 15.061 1.00 81.31 87 ASP A CA 1
ATOM 693 C C . ASP A 1 87 ? -11.468 1.332 13.929 1.00 81.31 87 ASP A C 1
ATOM 695 O O . ASP A 1 87 ? -12.497 1.974 14.141 1.00 81.31 87 ASP A O 1
ATOM 699 N N . SER A 1 88 ? -11.160 0.896 12.707 1.00 82.25 88 SER A N 1
ATOM 700 C CA . SER A 1 88 ? -11.897 1.254 11.487 1.00 82.25 88 SER A CA 1
ATOM 701 C C . SER A 1 88 ? -12.484 0.063 10.739 1.00 82.25 88 SER A C 1
ATOM 703 O O . SER A 1 88 ? -13.325 0.244 9.860 1.00 82.25 88 SER A O 1
ATOM 705 N N . GLY A 1 89 ? -12.009 -1.152 11.022 1.00 83.94 89 GLY A N 1
ATOM 706 C CA . GLY A 1 89 ? -12.258 -2.318 10.183 1.00 83.94 89 GLY A CA 1
ATOM 707 C C . GLY A 1 89 ? -11.543 -2.268 8.825 1.00 83.94 89 GLY A C 1
ATOM 708 O O . GLY A 1 89 ? -11.783 -3.151 7.997 1.00 83.94 89 GLY A O 1
ATOM 709 N N . THR A 1 90 ? -10.668 -1.284 8.581 1.00 87.88 90 THR A N 1
ATOM 710 C CA . THR A 1 90 ? -9.938 -1.119 7.319 1.00 87.88 90 THR A CA 1
ATOM 711 C C . THR A 1 90 ? -8.977 -2.286 7.104 1.00 87.88 90 THR A C 1
ATOM 713 O O . THR A 1 90 ? -8.027 -2.504 7.856 1.00 87.88 90 THR A O 1
ATOM 716 N N . THR A 1 91 ? -9.197 -3.031 6.030 1.00 89.44 91 THR A N 1
ATOM 717 C CA . THR A 1 91 ? -8.338 -4.121 5.562 1.00 89.44 91 THR A CA 1
ATOM 718 C C . THR A 1 91 ? -7.209 -3.575 4.694 1.00 89.44 91 THR A C 1
ATOM 720 O O . THR A 1 91 ? -7.416 -2.760 3.786 1.00 89.44 91 THR A O 1
ATOM 723 N N . VAL A 1 92 ? -5.984 -4.025 4.954 1.00 91.31 92 VAL A N 1
ATOM 724 C CA . VAL A 1 92 ? -4.791 -3.542 4.252 1.00 91.31 92 VAL A CA 1
ATOM 725 C C . VAL A 1 92 ? -3.786 -4.661 4.007 1.00 91.31 92 VAL A C 1
ATOM 727 O O . VAL A 1 92 ? -3.666 -5.603 4.792 1.00 91.31 92 VAL A O 1
ATOM 730 N N . ILE A 1 93 ? -3.075 -4.555 2.888 1.00 91.75 93 ILE A N 1
ATOM 731 C CA . ILE A 1 93 ? -1.893 -5.345 2.570 1.00 91.75 93 ILE A CA 1
ATOM 732 C C . ILE A 1 93 ? -0.684 -4.421 2.548 1.00 91.75 93 ILE A C 1
ATOM 734 O O . ILE A 1 93 ? -0.649 -3.451 1.785 1.00 91.75 93 ILE A O 1
ATOM 738 N N . ASP A 1 94 ? 0.341 -4.792 3.299 1.00 91.75 94 ASP A N 1
ATOM 739 C CA . ASP A 1 94 ? 1.643 -4.152 3.241 1.00 91.75 94 ASP A CA 1
ATOM 740 C C . ASP A 1 94 ? 2.612 -5.044 2.483 1.00 91.75 94 ASP A C 1
ATOM 742 O O . ASP A 1 94 ? 2.917 -6.164 2.895 1.00 91.75 94 ASP A O 1
ATOM 746 N N . VAL A 1 95 ? 3.101 -4.536 1.359 1.00 92.12 95 VAL A N 1
ATOM 747 C CA . VAL A 1 95 ? 4.041 -5.230 0.485 1.00 92.12 95 VAL A CA 1
ATOM 748 C C . VAL A 1 95 ? 5.424 -4.633 0.666 1.00 92.12 95 VAL A C 1
ATOM 750 O O . VAL A 1 95 ? 5.626 -3.436 0.455 1.00 92.12 95 VAL A O 1
ATOM 753 N N . VAL A 1 96 ? 6.393 -5.476 1.009 1.00 90.94 96 VAL A N 1
ATOM 754 C CA . VAL A 1 96 ? 7.804 -5.099 1.063 1.00 90.94 96 VAL A CA 1
ATOM 755 C C . VAL A 1 96 ? 8.415 -5.332 -0.311 1.00 90.94 96 VAL A C 1
ATOM 757 O O . VAL A 1 96 ? 8.378 -6.441 -0.846 1.00 90.94 96 VAL A O 1
ATOM 760 N N . ILE A 1 97 ? 8.963 -4.273 -0.899 1.00 92.50 97 ILE A N 1
ATOM 761 C CA . ILE A 1 97 ? 9.553 -4.296 -2.237 1.00 92.50 97 ILE A CA 1
ATOM 762 C C . ILE A 1 97 ? 11.076 -4.194 -2.193 1.00 92.50 97 ILE A C 1
ATOM 764 O O . ILE A 1 97 ? 11.659 -3.439 -1.409 1.00 92.50 97 ILE A O 1
ATOM 768 N N . ASN A 1 98 ? 11.712 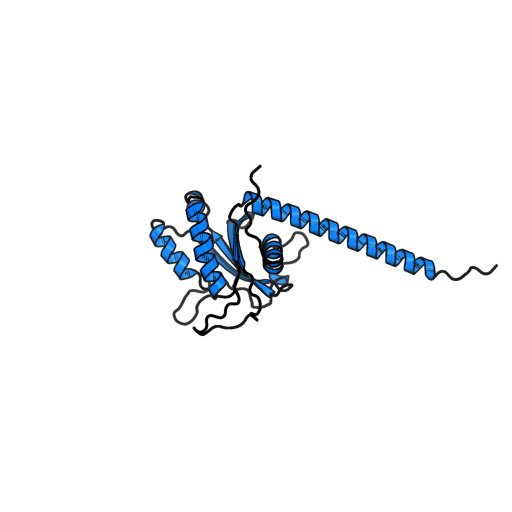-4.895 -3.126 1.00 91.31 98 ASN A N 1
ATOM 769 C CA . ASN A 1 98 ? 13.145 -4.906 -3.304 1.00 91.31 98 ASN A CA 1
ATOM 770 C C . ASN A 1 98 ? 13.626 -3.540 -3.831 1.00 91.31 98 ASN A C 1
ATOM 772 O O . ASN A 1 98 ? 13.313 -3.169 -4.972 1.00 91.31 98 ASN A O 1
ATOM 776 N N . PRO A 1 99 ? 14.443 -2.798 -3.061 1.00 90.25 99 PRO A N 1
ATOM 777 C CA . PRO A 1 99 ? 14.884 -1.454 -3.427 1.00 90.25 99 PRO A CA 1
ATOM 778 C C . PRO A 1 99 ? 15.708 -1.413 -4.720 1.00 90.25 99 PRO A C 1
ATOM 780 O O . PRO A 1 99 ? 15.684 -0.406 -5.425 1.00 90.25 99 PRO A O 1
ATOM 783 N N . GLN A 1 100 ? 16.442 -2.485 -5.034 1.00 89.94 100 GLN A N 1
ATOM 784 C CA . GLN A 1 100 ? 17.305 -2.548 -6.216 1.00 89.94 100 GLN A CA 1
ATOM 785 C C . GLN A 1 100 ? 16.504 -2.724 -7.504 1.00 89.94 100 GLN A C 1
ATOM 787 O O . GLN A 1 100 ? 16.923 -2.251 -8.556 1.00 89.94 100 GLN A O 1
ATOM 792 N N . ILE A 1 101 ? 15.378 -3.436 -7.431 1.00 91.19 101 ILE A N 1
ATOM 793 C CA . ILE A 1 101 ? 14.475 -3.607 -8.572 1.00 91.19 101 ILE A CA 1
ATOM 794 C C . ILE A 1 101 ? 13.589 -2.378 -8.708 1.00 91.19 101 ILE A C 1
ATOM 796 O O . ILE A 1 101 ? 13.391 -1.870 -9.802 1.00 91.19 101 ILE A O 1
ATOM 800 N N . TRP A 1 102 ? 13.101 -1.840 -7.594 1.00 92.12 102 TRP A N 1
ATOM 801 C CA . TRP A 1 102 ? 12.254 -0.655 -7.616 1.00 92.12 102 TRP A CA 1
ATOM 802 C C . TRP A 1 102 ? 12.958 0.573 -8.210 1.00 92.12 102 TRP A C 1
ATOM 804 O O . TRP A 1 102 ? 12.346 1.342 -8.955 1.00 92.12 102 TRP A O 1
ATOM 814 N N . SER A 1 103 ? 14.250 0.754 -7.913 1.00 90.25 103 SER A N 1
ATOM 815 C CA . SER A 1 103 ? 15.021 1.919 -8.359 1.00 90.25 103 SER A CA 1
ATOM 816 C C . SER A 1 103 ? 15.223 1.983 -9.873 1.00 90.25 103 SER A C 1
ATOM 818 O O . SER A 1 103 ? 15.303 3.090 -10.403 1.00 90.25 103 SER A O 1
ATOM 820 N N . ILE A 1 104 ? 15.247 0.838 -10.563 1.00 92.50 104 ILE A N 1
ATOM 821 C CA . ILE A 1 104 ? 15.421 0.776 -12.022 1.00 92.50 104 ILE A CA 1
ATOM 822 C C . ILE A 1 104 ? 14.119 1.009 -12.794 1.00 92.50 104 ILE A C 1
ATOM 824 O O . ILE A 1 104 ? 14.177 1.361 -13.967 1.00 92.50 104 ILE A O 1
ATOM 828 N N . LEU A 1 105 ? 12.960 0.845 -12.148 1.00 92.50 105 LEU A N 1
ATOM 829 C CA . LEU A 1 105 ? 11.668 1.120 -12.770 1.00 92.50 105 LEU A CA 1
ATOM 830 C C . LEU A 1 105 ? 11.474 2.626 -12.963 1.00 92.50 105 LEU A C 1
ATOM 832 O O . LEU A 1 105 ? 11.716 3.426 -12.051 1.00 92.50 105 LEU A O 1
ATOM 836 N N . THR A 1 106 ? 10.965 3.001 -14.129 1.00 93.44 106 THR A N 1
ATOM 837 C CA . THR A 1 106 ? 10.450 4.338 -14.422 1.00 93.44 106 THR A CA 1
ATOM 838 C C . THR A 1 106 ? 9.217 4.647 -13.569 1.00 93.44 106 THR A C 1
ATOM 840 O O . THR A 1 106 ? 8.568 3.757 -13.017 1.00 93.44 106 THR A O 1
ATOM 843 N N . TYR A 1 107 ? 8.851 5.928 -13.468 1.00 91.25 107 TYR A N 1
ATOM 844 C CA . TYR A 1 107 ? 7.645 6.338 -12.741 1.00 91.25 107 TYR A CA 1
ATOM 845 C C . TYR A 1 107 ? 6.381 5.628 -13.257 1.00 91.25 107 TYR A C 1
ATOM 847 O O . TYR A 1 107 ? 5.585 5.133 -12.462 1.00 91.25 107 TYR A O 1
ATOM 855 N N . ASN A 1 108 ? 6.238 5.512 -14.581 1.00 93.81 108 ASN A N 1
ATOM 856 C CA . ASN A 1 108 ? 5.093 4.851 -15.206 1.00 93.81 108 ASN A CA 1
ATOM 857 C C . ASN A 1 108 ? 5.057 3.352 -14.894 1.00 93.81 108 ASN A C 1
ATOM 859 O O . ASN A 1 108 ? 3.989 2.820 -14.613 1.00 93.81 108 ASN A O 1
ATOM 863 N N . GLU A 1 109 ? 6.206 2.674 -14.883 1.00 93.44 109 GLU A N 1
ATOM 864 C CA . GLU A 1 109 ? 6.284 1.256 -14.511 1.00 93.44 109 GLU A CA 1
ATOM 865 C C . GLU A 1 109 ? 5.960 1.048 -13.032 1.00 93.44 109 GLU A C 1
ATOM 867 O O . GLU A 1 109 ? 5.184 0.159 -12.696 1.00 93.44 109 GLU A O 1
ATOM 872 N N . ARG A 1 110 ? 6.466 1.905 -12.136 1.00 94.62 110 ARG A N 1
ATOM 873 C CA . ARG A 1 110 ? 6.082 1.880 -10.714 1.00 94.62 110 ARG A CA 1
ATOM 874 C C . ARG A 1 110 ? 4.577 2.068 -10.544 1.00 94.62 110 ARG A C 1
ATOM 876 O O . ARG A 1 110 ? 3.972 1.409 -9.700 1.00 94.62 110 ARG A O 1
ATOM 883 N N . TYR A 1 111 ? 3.978 2.936 -11.361 1.00 93.88 111 TYR A N 1
ATOM 884 C CA . TYR A 1 111 ? 2.536 3.169 -11.362 1.00 93.88 111 TYR A CA 1
ATOM 885 C C . TYR A 1 111 ? 1.748 1.993 -11.900 1.00 93.88 111 TYR A C 1
ATOM 887 O O . TYR A 1 111 ? 0.769 1.593 -11.272 1.00 93.88 111 TYR A O 1
ATOM 895 N N . ALA A 1 112 ? 2.207 1.375 -12.981 1.00 93.31 112 ALA A N 1
ATOM 896 C CA . ALA A 1 112 ? 1.623 0.144 -13.485 1.00 93.31 112 ALA A CA 1
ATOM 897 C C . ALA A 1 112 ? 1.670 -0.969 -12.426 1.00 93.31 112 ALA A C 1
ATOM 899 O O . ALA A 1 112 ? 0.645 -1.591 -12.164 1.00 93.31 112 ALA A O 1
ATOM 900 N N . VAL A 1 113 ? 2.810 -1.161 -11.749 1.00 94.44 113 VAL A N 1
ATOM 901 C CA . VAL A 1 113 ? 2.945 -2.163 -10.679 1.00 94.44 113 VAL A CA 1
ATOM 902 C C . VAL A 1 113 ? 1.990 -1.864 -9.522 1.00 94.44 113 VAL A C 1
ATOM 904 O O . VAL A 1 113 ? 1.265 -2.761 -9.095 1.00 94.44 113 VAL A O 1
ATOM 907 N N . LEU A 1 114 ? 1.945 -0.624 -9.018 1.00 95.38 114 LEU A N 1
ATOM 908 C CA . LEU A 1 114 ? 1.035 -0.277 -7.922 1.00 95.38 114 LEU A CA 1
ATOM 909 C C . LEU A 1 114 ? -0.428 -0.512 -8.304 1.00 95.38 114 LEU A C 1
ATOM 911 O O . LEU A 1 114 ? -1.170 -1.062 -7.500 1.00 95.38 114 LEU A O 1
ATOM 915 N N . ASN A 1 115 ? -0.844 -0.135 -9.514 1.00 93.19 115 ASN A N 1
ATOM 916 C CA . ASN A 1 115 ? -2.222 -0.359 -9.954 1.00 93.19 115 ASN A CA 1
ATOM 917 C C . ASN A 1 115 ? -2.529 -1.836 -10.181 1.00 93.19 115 ASN A C 1
ATOM 919 O O . ASN A 1 115 ? -3.618 -2.276 -9.831 1.00 93.19 115 ASN A O 1
ATOM 923 N N . GLN A 1 116 ? -1.590 -2.611 -10.724 1.00 93.06 116 GLN A N 1
ATOM 924 C CA . GLN A 1 116 ? -1.769 -4.047 -10.916 1.00 93.06 116 GLN A CA 1
ATOM 925 C C . GLN A 1 116 ? -1.978 -4.753 -9.572 1.00 93.06 116 GLN A C 1
ATOM 927 O O . GLN A 1 116 ? -2.954 -5.479 -9.395 1.00 93.06 116 GLN A O 1
ATOM 932 N N . PHE A 1 117 ? -1.098 -4.506 -8.598 1.00 94.31 117 PHE A N 1
ATOM 933 C CA . PHE A 1 117 ? -1.249 -5.072 -7.259 1.00 94.31 117 PHE A CA 1
ATOM 934 C C . PHE A 1 117 ? -2.468 -4.505 -6.531 1.00 94.31 117 PHE A C 1
ATOM 936 O O . PHE A 1 117 ? -3.161 -5.255 -5.851 1.00 94.31 117 PHE A O 1
ATOM 943 N N . GLY A 1 118 ? -2.742 -3.208 -6.684 1.00 92.69 118 GLY A N 1
ATOM 944 C CA . GLY A 1 118 ? -3.867 -2.527 -6.048 1.00 92.69 118 GLY A CA 1
ATOM 945 C C . GLY A 1 118 ? -5.210 -3.049 -6.538 1.00 92.69 118 GLY A C 1
ATOM 946 O O . GLY A 1 118 ? -6.099 -3.295 -5.733 1.00 92.69 118 GLY A O 1
ATOM 947 N N . THR A 1 119 ? -5.329 -3.319 -7.838 1.00 90.75 119 THR A N 1
ATOM 948 C CA . THR A 1 119 ? -6.527 -3.929 -8.431 1.00 90.75 119 THR A CA 1
ATOM 949 C C . THR A 1 119 ? -6.754 -5.325 -7.864 1.00 90.75 119 THR A C 1
ATOM 951 O O . THR A 1 119 ? -7.850 -5.618 -7.402 1.00 90.75 119 THR A O 1
ATOM 954 N N . THR A 1 120 ? -5.710 -6.158 -7.796 1.00 89.81 120 THR A N 1
ATOM 955 C CA . THR A 1 120 ? -5.825 -7.484 -7.174 1.00 89.81 120 THR A CA 1
ATOM 956 C C . THR A 1 120 ? -6.185 -7.388 -5.695 1.00 89.81 120 THR A C 1
ATOM 958 O O . THR A 1 120 ? -7.052 -8.121 -5.246 1.00 89.81 120 THR A O 1
ATOM 961 N N . ALA A 1 121 ? -5.568 -6.479 -4.934 1.00 90.50 121 ALA A N 1
ATOM 962 C CA . ALA A 1 121 ? -5.908 -6.254 -3.529 1.00 90.50 121 ALA A CA 1
ATOM 963 C C . ALA A 1 121 ? -7.383 -5.857 -3.357 1.00 90.50 121 ALA A C 1
ATOM 965 O O . ALA A 1 121 ? -8.088 -6.438 -2.531 1.00 90.50 121 ALA A O 1
ATOM 966 N N . ARG A 1 122 ? -7.862 -4.929 -4.193 1.00 89.75 122 ARG A N 1
ATOM 967 C CA . ARG A 1 122 ? -9.253 -4.470 -4.233 1.00 89.75 122 ARG A CA 1
ATOM 968 C C . ARG A 1 122 ? -10.228 -5.606 -4.517 1.00 89.75 122 ARG A C 1
ATOM 970 O O . ARG A 1 122 ? -11.271 -5.652 -3.877 1.00 89.75 122 ARG A O 1
ATOM 977 N N . ASP A 1 123 ? -9.890 -6.532 -5.411 1.00 86.12 123 ASP A N 1
ATOM 978 C CA . ASP A 1 123 ? -10.750 -7.684 -5.721 1.00 86.12 123 ASP A CA 1
ATOM 979 C C . ASP A 1 123 ? -10.937 -8.622 -4.508 1.00 86.12 123 ASP A C 1
ATOM 981 O O . ASP A 1 123 ? -11.920 -9.357 -4.433 1.00 86.12 123 ASP A O 1
ATOM 985 N N . PHE A 1 124 ? -10.028 -8.567 -3.527 1.00 84.31 124 PHE A N 1
ATOM 986 C CA . PHE A 1 124 ? -10.159 -9.238 -2.229 1.00 84.31 124 PHE A CA 1
ATOM 987 C C . PHE A 1 124 ? -10.700 -8.326 -1.114 1.00 84.31 124 PHE A C 1
ATOM 989 O O . PHE A 1 124 ? -10.766 -8.757 0.036 1.00 84.31 124 PHE A O 1
ATOM 996 N N . GLY A 1 125 ? -11.058 -7.078 -1.422 1.00 86.69 125 GLY A N 1
ATOM 997 C CA . GLY A 1 125 ? -11.528 -6.103 -0.442 1.00 86.69 125 GLY A CA 1
ATOM 998 C C . GLY A 1 125 ? -10.417 -5.542 0.443 1.00 86.69 125 GLY A C 1
ATOM 999 O O . GLY A 1 125 ? -10.666 -5.295 1.615 1.00 86.69 125 GLY A O 1
ATOM 1000 N N . TYR A 1 126 ? -9.191 -5.380 -0.067 1.00 91.19 126 TYR A N 1
ATOM 1001 C CA . TYR A 1 126 ? -8.060 -4.808 0.674 1.00 91.19 126 TYR A CA 1
ATOM 1002 C C . TYR A 1 126 ? -7.528 -3.529 0.027 1.00 91.19 126 TYR A C 1
ATOM 1004 O O . TYR A 1 126 ? -7.417 -3.415 -1.194 1.00 91.19 126 TYR A O 1
ATOM 1012 N N . ASN A 1 127 ? -7.088 -2.601 0.873 1.00 93.94 127 ASN A N 1
ATOM 1013 C CA . ASN A 1 127 ? -6.187 -1.524 0.478 1.00 93.94 127 ASN A CA 1
ATOM 1014 C C . ASN A 1 127 ? -4.750 -2.049 0.352 1.00 93.94 127 ASN A C 1
ATOM 1016 O O . ASN A 1 127 ? -4.410 -3.102 0.890 1.00 93.94 127 ASN A O 1
ATOM 1020 N N . LEU A 1 128 ? -3.874 -1.304 -0.317 1.00 94.75 128 LEU A N 1
ATOM 1021 C CA . LEU A 1 128 ? -2.500 -1.735 -0.565 1.00 94.75 128 LEU A CA 1
ATOM 1022 C C . LEU A 1 128 ? -1.498 -0.621 -0.283 1.00 94.75 128 LEU A C 1
ATOM 1024 O O . LEU A 1 128 ? -1.646 0.506 -0.759 1.00 94.75 128 LEU A O 1
ATOM 1028 N N . ARG A 1 129 ? -0.421 -0.968 0.420 1.00 95.25 129 ARG A N 1
ATOM 1029 C CA . ARG A 1 129 ? 0.717 -0.088 0.674 1.00 95.25 129 ARG A CA 1
ATOM 1030 C C . ARG A 1 129 ? 2.006 -0.781 0.276 1.00 95.25 129 ARG A C 1
ATOM 1032 O O . ARG A 1 129 ? 2.236 -1.944 0.591 1.00 95.25 129 ARG A O 1
ATOM 1039 N N . PHE A 1 130 ? 2.860 -0.058 -0.431 1.00 94.44 130 PHE A N 1
ATOM 1040 C CA . PHE A 1 130 ? 4.196 -0.515 -0.789 1.00 94.44 130 PHE A CA 1
ATOM 1041 C C . PHE A 1 130 ? 5.209 0.127 0.135 1.00 94.44 130 PHE A C 1
ATOM 1043 O O . PHE A 1 130 ? 5.232 1.349 0.276 1.00 94.44 130 PHE A O 1
ATOM 1050 N N . PHE A 1 131 ? 6.094 -0.686 0.693 1.00 91.75 131 PHE A N 1
ATOM 1051 C CA . PHE A 1 131 ? 7.179 -0.249 1.551 1.00 91.75 131 PHE A CA 1
ATOM 1052 C C . PHE A 1 131 ? 8.518 -0.678 0.978 1.00 91.75 131 PHE A C 1
ATOM 1054 O O . PHE A 1 131 ? 8.737 -1.836 0.637 1.00 91.75 131 PHE A O 1
ATOM 1061 N N . GLN A 1 132 ? 9.444 0.267 0.927 1.00 89.25 132 GLN A N 1
ATOM 1062 C CA . GLN A 1 132 ? 10.850 0.007 0.675 1.00 89.25 132 GLN A CA 1
ATOM 1063 C C . GLN A 1 132 ? 11.606 0.209 1.982 1.00 89.25 132 GLN A C 1
ATOM 1065 O O . GLN A 1 132 ? 11.439 1.238 2.638 1.00 89.25 132 GLN A O 1
ATOM 1070 N N . GLY A 1 133 ? 12.460 -0.736 2.364 1.00 75.75 133 GLY A N 1
ATOM 1071 C CA . GLY A 1 133 ? 13.197 -0.589 3.608 1.00 75.75 133 GLY A CA 1
ATOM 1072 C C . GLY A 1 133 ? 13.848 -1.855 4.122 1.00 75.75 133 GLY A C 1
ATOM 1073 O O . GLY A 1 133 ? 13.895 -2.876 3.446 1.00 75.75 133 GLY A O 1
ATOM 1074 N N . ASN A 1 134 ? 14.353 -1.756 5.344 1.00 65.69 134 ASN A N 1
ATOM 1075 C CA . ASN A 1 134 ? 14.833 -2.882 6.136 1.00 65.69 134 ASN A CA 1
ATOM 1076 C C . ASN A 1 134 ? 14.182 -2.835 7.524 1.00 65.69 134 ASN A C 1
ATOM 1078 O O . ASN A 1 134 ? 13.449 -1.897 7.829 1.00 65.69 134 ASN A O 1
ATOM 1082 N N . SER A 1 135 ? 14.519 -3.794 8.390 1.00 56.16 135 SER A N 1
ATOM 1083 C CA . SER A 1 135 ? 13.951 -3.951 9.737 1.00 56.16 135 SER A CA 1
ATOM 1084 C C . SER A 1 135 ? 14.000 -2.708 10.640 1.00 56.16 135 SER A C 1
ATOM 1086 O O . SER A 1 135 ? 13.384 -2.729 11.698 1.00 56.16 135 SER A O 1
ATOM 1088 N N . ARG A 1 136 ? 14.738 -1.647 10.278 1.00 55.72 136 ARG A N 1
ATOM 1089 C CA . ARG A 1 136 ? 14.850 -0.407 11.064 1.00 55.72 136 ARG A CA 1
ATOM 1090 C C . ARG A 1 136 ? 14.239 0.822 10.400 1.00 55.72 136 ARG A C 1
ATOM 1092 O O . ARG A 1 136 ? 13.984 1.792 11.097 1.00 55.72 136 ARG A O 1
ATOM 1099 N N . ASN A 1 137 ? 14.048 0.815 9.082 1.00 67.94 137 ASN A N 1
ATOM 1100 C CA . ASN A 1 137 ? 13.562 1.975 8.337 1.00 67.94 137 ASN A CA 1
ATOM 1101 C C . ASN A 1 137 ? 12.734 1.509 7.142 1.00 67.94 137 ASN A C 1
ATOM 1103 O O . ASN A 1 137 ? 13.301 1.137 6.112 1.00 67.94 137 ASN A O 1
ATOM 1107 N N . TYR A 1 138 ? 11.410 1.565 7.273 1.00 78.19 138 TYR A N 1
ATOM 1108 C CA . TYR A 1 138 ? 10.482 1.391 6.161 1.00 78.19 138 TYR A CA 1
ATOM 1109 C C . TYR A 1 138 ? 9.988 2.750 5.686 1.00 78.19 138 TYR A C 1
ATOM 1111 O O . TYR A 1 138 ? 9.564 3.592 6.475 1.00 78.19 138 TYR A O 1
ATOM 1119 N N . ARG A 1 139 ? 10.043 2.963 4.375 1.00 85.62 139 ARG A N 1
ATOM 1120 C CA . ARG A 1 139 ? 9.486 4.132 3.707 1.00 85.62 139 ARG A CA 1
ATOM 1121 C C . ARG A 1 139 ? 8.362 3.678 2.795 1.00 85.62 139 ARG A C 1
ATOM 1123 O O . ARG A 1 139 ? 8.568 2.805 1.955 1.00 85.62 139 ARG A O 1
ATOM 1130 N N . MET A 1 140 ? 7.194 4.292 2.941 1.00 90.69 140 MET A N 1
ATOM 1131 C CA . MET A 1 140 ? 6.083 4.045 2.034 1.00 90.69 140 MET A CA 1
ATOM 1132 C C . MET A 1 140 ? 6.403 4.634 0.655 1.00 90.69 140 MET A C 1
ATOM 1134 O O . MET A 1 140 ? 6.727 5.815 0.523 1.00 90.69 140 MET A O 1
ATOM 1138 N N . MET A 1 141 ? 6.335 3.783 -0.360 1.00 92.69 141 MET A N 1
ATOM 1139 C CA . MET A 1 141 ? 6.621 4.099 -1.759 1.00 92.69 141 MET A CA 1
ATOM 1140 C C . MET A 1 141 ? 5.363 4.179 -2.609 1.00 92.69 141 MET A C 1
ATOM 1142 O O . MET A 1 141 ? 5.408 4.744 -3.696 1.00 92.69 141 MET A O 1
ATOM 1146 N N . GLY A 1 142 ? 4.261 3.603 -2.136 1.00 94.19 142 GLY A N 1
ATOM 1147 C CA . GLY A 1 142 ? 3.000 3.604 -2.849 1.00 94.19 142 GLY A CA 1
ATOM 1148 C C . GLY A 1 142 ? 1.828 3.318 -1.928 1.00 94.19 142 GLY A C 1
ATOM 1149 O O . GLY A 1 142 ? 1.972 2.586 -0.952 1.00 94.19 142 GLY A O 1
ATOM 1150 N N . LEU A 1 143 ? 0.682 3.897 -2.254 1.00 94.81 143 LEU A N 1
ATOM 1151 C CA . LEU A 1 143 ? -0.586 3.707 -1.566 1.00 94.81 143 LEU A CA 1
ATOM 1152 C C . LEU A 1 143 ? -1.687 3.606 -2.615 1.00 94.81 143 LEU A C 1
ATOM 1154 O O . LEU A 1 143 ? -1.845 4.511 -3.430 1.00 94.81 143 LEU A O 1
ATOM 1158 N N . TYR A 1 144 ? -2.436 2.516 -2.578 1.00 94.56 144 TYR A N 1
ATOM 1159 C CA . TYR A 1 144 ? -3.648 2.306 -3.351 1.00 94.56 144 TYR A CA 1
ATOM 1160 C C . TYR A 1 144 ? -4.785 2.079 -2.357 1.00 94.56 144 TYR A C 1
ATOM 1162 O O . TYR A 1 144 ? -4.815 1.065 -1.658 1.00 94.56 144 TYR A O 1
ATOM 1170 N N . ALA A 1 145 ? -5.667 3.067 -2.246 1.00 93.00 145 ALA A N 1
ATOM 1171 C CA . ALA A 1 145 ? -6.793 3.057 -1.322 1.00 93.00 145 ALA A CA 1
ATOM 1172 C C . ALA A 1 145 ? -8.099 2.953 -2.103 1.00 93.00 145 ALA A C 1
ATOM 1174 O O . ALA A 1 145 ? -8.200 3.537 -3.183 1.00 93.00 145 ALA A O 1
ATOM 1175 N N . CYS A 1 146 ? -9.081 2.258 -1.547 1.00 90.06 146 CYS A N 1
ATOM 1176 C CA . CYS A 1 146 ? -10.393 2.075 -2.147 1.00 90.06 146 CYS A CA 1
ATOM 1177 C C . CYS A 1 146 ? -11.505 2.395 -1.158 1.00 90.06 146 CYS A C 1
ATOM 1179 O O . CYS A 1 146 ? -11.375 2.176 0.045 1.00 90.06 146 CYS A O 1
ATOM 1181 N N . ASP A 1 147 ? -12.606 2.889 -1.706 1.00 87.50 147 ASP A N 1
ATOM 1182 C CA . ASP A 1 147 ? -13.854 3.095 -0.997 1.00 87.50 147 ASP A CA 1
ATOM 1183 C C . ASP A 1 147 ? -14.745 1.860 -1.159 1.00 87.50 147 ASP A C 1
ATOM 1185 O O . ASP A 1 147 ? -15.263 1.581 -2.244 1.00 87.50 147 ASP A O 1
ATOM 1189 N N . PHE A 1 148 ? -14.886 1.088 -0.084 1.00 82.81 148 PHE A N 1
ATOM 1190 C CA . PHE A 1 148 ? -15.616 -0.180 -0.078 1.00 82.81 148 PHE A CA 1
ATOM 1191 C C . PHE A 1 148 ? -17.046 -0.028 0.461 1.00 82.81 148 PHE A C 1
ATOM 1193 O O . PHE A 1 148 ? -17.497 -0.886 1.221 1.00 82.81 148 PHE A O 1
ATOM 1200 N N . ILE A 1 149 ? -17.758 1.058 0.114 1.00 67.25 149 ILE A N 1
ATOM 1201 C CA . ILE A 1 149 ? -19.125 1.314 0.607 1.00 67.25 149 ILE A CA 1
ATOM 1202 C C . ILE A 1 149 ? -19.979 0.036 0.478 1.00 67.25 149 ILE A C 1
ATOM 1204 O O . ILE A 1 149 ? -20.270 -0.419 -0.627 1.00 67.25 149 ILE A O 1
ATOM 1208 N N . ASN A 1 150 ? -20.382 -0.515 1.631 1.00 50.47 150 ASN A N 1
ATOM 1209 C CA . ASN A 1 150 ? -21.148 -1.755 1.826 1.00 50.47 150 ASN A CA 1
ATOM 1210 C C . ASN A 1 150 ? -20.432 -3.096 1.552 1.00 50.47 150 ASN A C 1
ATOM 1212 O O . ASN A 1 150 ? -21.004 -3.967 0.896 1.00 50.47 150 ASN A O 1
ATOM 1216 N N . GLN A 1 151 ? -19.255 -3.346 2.134 1.00 50.50 151 GLN A N 1
ATOM 1217 C CA . GLN A 1 151 ? -18.797 -4.728 2.351 1.00 50.50 151 GLN A CA 1
ATOM 1218 C C . GLN A 1 151 ? -18.472 -5.006 3.827 1.00 50.50 151 GLN A C 1
ATOM 1220 O O . GLN A 1 151 ? -17.478 -4.495 4.341 1.00 50.50 151 GLN A O 1
ATOM 1225 N N . PRO A 1 152 ? -19.267 -5.844 4.523 1.00 41.28 152 PRO A N 1
ATOM 1226 C CA . PRO A 1 152 ? -18.772 -6.530 5.700 1.00 41.28 152 PRO A CA 1
ATOM 1227 C C . PRO A 1 152 ? -17.694 -7.513 5.240 1.00 41.28 152 PRO A C 1
ATOM 1229 O O . PRO A 1 152 ? -17.911 -8.324 4.339 1.00 41.28 152 PRO A O 1
ATOM 1232 N N . VAL A 1 153 ? -16.519 -7.426 5.850 1.00 56.31 153 VAL A N 1
ATOM 1233 C CA . VAL A 1 153 ? -15.441 -8.399 5.677 1.00 56.31 153 VAL A CA 1
ATOM 1234 C C . VAL A 1 153 ? -15.965 -9.790 6.054 1.00 56.31 153 VAL A C 1
ATOM 1236 O O . VAL A 1 153 ? -16.245 -10.011 7.227 1.00 56.31 153 VAL A O 1
ATOM 1239 N N . ALA A 1 154 ? -16.126 -10.691 5.070 1.00 44.59 154 ALA A N 1
ATOM 1240 C CA . ALA A 1 154 ? -15.928 -12.158 5.124 1.00 44.59 154 ALA A CA 1
ATOM 1241 C C . ALA A 1 154 ? -16.703 -12.898 4.002 1.00 44.59 154 ALA A C 1
ATOM 1243 O O . ALA A 1 154 ? -17.622 -12.353 3.399 1.00 44.59 154 ALA A O 1
ATOM 1244 N N . PRO A 1 155 ? -16.435 -14.202 3.821 1.00 45.53 155 PRO A N 1
ATOM 1245 C CA . PRO A 1 155 ? -15.423 -14.797 2.957 1.00 45.53 155 PRO A CA 1
ATOM 1246 C C . PRO A 1 155 ? -15.933 -15.013 1.513 1.00 45.53 155 PRO A C 1
ATOM 1248 O O . PRO A 1 155 ? -17.114 -15.254 1.281 1.00 45.53 155 PRO A O 1
ATOM 1251 N N . LEU A 1 156 ? -15.023 -14.987 0.530 1.00 48.03 156 LEU A N 1
ATOM 1252 C CA . LEU A 1 156 ? -15.290 -15.436 -0.853 1.00 48.03 156 LEU A CA 1
ATOM 1253 C C . LEU A 1 156 ? -15.949 -16.839 -0.856 1.00 48.03 156 LEU A C 1
ATOM 1255 O O . LEU A 1 156 ? -15.593 -17.630 0.022 1.00 48.03 156 LEU A O 1
ATOM 1259 N N . PRO A 1 157 ? -16.811 -17.222 -1.832 1.00 54.78 157 PRO A N 1
ATOM 1260 C CA . PRO A 1 157 ? -16.753 -16.816 -3.244 1.00 54.78 157 PRO A CA 1
ATOM 1261 C C . PRO A 1 157 ? -18.116 -16.523 -3.918 1.00 54.78 157 PRO A C 1
ATOM 1263 O O . PRO A 1 157 ? -19.141 -17.104 -3.580 1.00 54.78 157 PRO A O 1
ATOM 1266 N N . SER A 1 158 ? -18.121 -15.710 -4.975 1.00 39.94 158 SER A N 1
ATOM 1267 C CA . SER A 1 158 ? -18.702 -16.068 -6.286 1.00 39.94 158 SER A CA 1
ATOM 1268 C C . SER A 1 158 ? -18.696 -14.874 -7.239 1.00 39.94 158 SER A C 1
ATOM 1270 O O . SER A 1 158 ? -18.920 -13.728 -6.869 1.00 39.94 158 SER A O 1
ATOM 1272 N N . SER A 1 159 ? -18.401 -15.181 -8.497 1.00 54.84 159 SER A N 1
ATOM 1273 C CA . SER A 1 159 ? -18.746 -14.375 -9.660 1.00 54.84 159 SER A CA 1
ATOM 1274 C C . SER A 1 159 ? -20.254 -14.093 -9.697 1.00 54.84 159 SER A C 1
ATOM 1276 O O . SER A 1 159 ? -21.013 -15.043 -9.512 1.00 54.84 159 SER A O 1
ATOM 1278 N N . GLN A 1 160 ? -20.628 -12.863 -10.084 1.00 38.56 160 GLN A N 1
ATOM 1279 C CA . GLN A 1 160 ? -21.976 -12.257 -10.241 1.00 38.56 160 GLN A CA 1
ATOM 1280 C C . GLN A 1 160 ? -22.303 -11.291 -9.084 1.00 38.56 160 GLN A C 1
ATOM 1282 O O . GLN A 1 160 ? -22.202 -11.668 -7.932 1.00 38.56 160 GLN A O 1
ATOM 1287 N N . ALA A 1 161 ? -22.679 -10.028 -9.279 1.00 36.34 161 ALA A N 1
ATOM 1288 C CA . ALA A 1 161 ? -23.133 -9.295 -10.452 1.00 36.34 161 ALA A CA 1
ATOM 1289 C C . ALA A 1 161 ? -22.578 -7.857 -10.420 1.00 36.34 161 ALA A C 1
ATOM 1291 O O . ALA A 1 161 ? -22.235 -7.335 -9.362 1.00 36.34 161 ALA A O 1
ATOM 1292 N N . LEU A 1 162 ? -22.480 -7.251 -11.604 1.00 42.94 162 LEU A N 1
ATOM 1293 C CA . LEU A 1 162 ? -22.265 -5.821 -11.801 1.00 42.94 162 LEU A CA 1
ATOM 1294 C C . LEU A 1 162 ? -23.400 -5.075 -11.080 1.00 42.94 162 LEU A C 1
ATOM 1296 O O . LEU A 1 162 ? -24.545 -5.168 -11.518 1.00 42.94 162 LEU A O 1
ATOM 1300 N N . ASP A 1 163 ? -23.096 -4.380 -9.992 1.00 37.94 163 ASP A N 1
ATOM 1301 C CA . ASP A 1 163 ? -23.984 -3.359 -9.444 1.00 37.94 163 ASP A CA 1
ATOM 1302 C C . ASP A 1 163 ? -23.180 -2.061 -9.341 1.00 37.94 163 ASP A C 1
ATOM 1304 O O . ASP A 1 163 ? -22.034 -2.065 -8.883 1.00 37.94 163 ASP A O 1
ATOM 1308 N N . ASP A 1 164 ? -23.769 -0.978 -9.843 1.00 39.00 164 ASP A N 1
ATOM 1309 C CA . ASP A 1 164 ? -23.192 0.348 -10.114 1.00 39.00 164 ASP A CA 1
ATOM 1310 C C . ASP A 1 164 ? -22.837 1.141 -8.834 1.00 39.00 164 ASP A C 1
ATOM 1312 O O . ASP A 1 164 ? -22.963 2.364 -8.766 1.0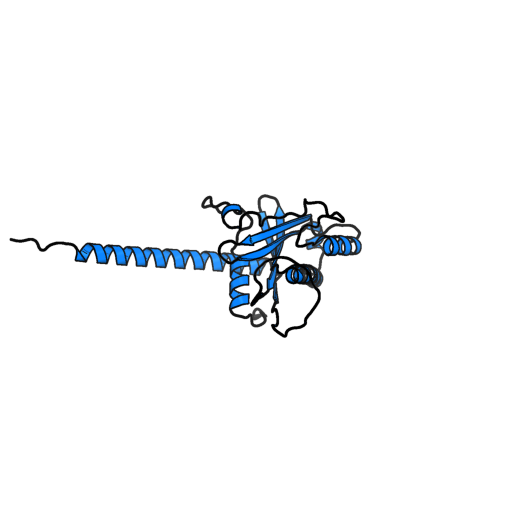0 39.00 164 ASP A O 1
ATOM 1316 N N . ASN A 1 165 ? -22.358 0.467 -7.789 1.00 46.09 165 ASN A N 1
ATOM 1317 C CA . ASN A 1 165 ? -21.727 1.112 -6.648 1.00 46.09 165 ASN A CA 1
ATOM 1318 C C . ASN A 1 165 ? -20.244 1.277 -6.991 1.00 46.09 165 ASN A C 1
ATOM 1320 O O . ASN A 1 165 ? -19.431 0.388 -6.737 1.00 46.09 165 ASN A O 1
ATOM 1324 N N . VAL A 1 166 ? -19.912 2.370 -7.684 1.00 53.69 166 VAL A N 1
ATOM 1325 C CA . VAL A 1 166 ? -18.557 2.650 -8.173 1.00 53.69 166 VAL A CA 1
ATOM 1326 C C . VAL A 1 166 ? -17.582 2.604 -6.994 1.00 53.69 166 VAL A C 1
ATOM 1328 O O . VAL A 1 166 ? -17.434 3.577 -6.258 1.00 53.69 166 VAL A O 1
ATOM 1331 N N . GLN A 1 167 ? -16.904 1.469 -6.814 1.00 63.59 167 GLN A N 1
ATOM 1332 C CA . GLN A 1 167 ? -15.751 1.351 -5.931 1.00 63.59 167 GLN A CA 1
ATOM 1333 C C . GLN A 1 167 ? -14.694 2.313 -6.466 1.00 63.59 167 GLN A C 1
ATOM 1335 O O . GLN A 1 167 ? -14.010 2.028 -7.453 1.00 63.59 167 GLN A O 1
ATOM 1340 N N . THR A 1 168 ? -14.612 3.495 -5.861 1.00 82.94 168 THR A N 1
ATOM 1341 C CA . THR A 1 168 ? -13.636 4.506 -6.253 1.00 82.94 168 THR A CA 1
ATOM 1342 C C . THR A 1 168 ? -12.325 4.201 -5.546 1.00 82.94 168 THR A C 1
ATOM 1344 O O . THR A 1 168 ? -12.274 4.054 -4.327 1.00 82.94 168 THR A O 1
ATOM 1347 N N . CYS A 1 169 ? -11.250 4.077 -6.321 1.00 87.56 169 CYS A N 1
ATOM 1348 C CA . CYS A 1 169 ? -9.914 3.862 -5.785 1.00 87.56 169 CYS A CA 1
ATOM 1349 C C . CYS A 1 169 ? -8.981 4.990 -6.216 1.00 87.56 169 CYS A C 1
ATOM 1351 O O . CYS A 1 169 ? -9.100 5.544 -7.309 1.00 87.56 169 CYS A O 1
ATOM 1353 N N . SER A 1 170 ? -8.021 5.319 -5.357 1.00 88.75 170 SER A N 1
ATOM 1354 C CA . SER A 1 170 ? -6.975 6.300 -5.626 1.00 88.75 170 SER A CA 1
ATOM 1355 C C . SER A 1 170 ? -5.604 5.688 -5.370 1.00 88.75 170 SER A C 1
ATOM 1357 O O . SER A 1 170 ? -5.352 5.128 -4.305 1.00 88.75 170 SER A O 1
ATOM 1359 N N . ALA A 1 171 ? -4.685 5.911 -6.309 1.00 90.56 171 ALA A N 1
ATOM 1360 C CA . ALA A 1 171 ? -3.288 5.501 -6.217 1.00 90.56 171 ALA A CA 1
ATOM 1361 C C . ALA A 1 171 ? -2.353 6.713 -6.042 1.00 90.56 171 ALA A C 1
ATOM 1363 O O . ALA A 1 171 ? -2.542 7.747 -6.680 1.00 90.56 171 ALA A O 1
ATOM 1364 N N . ASN A 1 172 ? -1.324 6.586 -5.205 1.00 90.50 172 ASN A N 1
ATOM 1365 C CA . ASN A 1 172 ? -0.254 7.565 -5.005 1.00 90.50 172 ASN A CA 1
ATOM 1366 C C . ASN A 1 172 ? 1.099 6.843 -4.904 1.00 90.50 172 ASN A C 1
ATOM 1368 O O . ASN A 1 172 ? 1.181 5.810 -4.252 1.00 90.50 172 ASN A O 1
ATOM 1372 N N . LEU A 1 173 ? 2.152 7.389 -5.516 1.00 90.75 173 LEU A N 1
ATOM 1373 C CA . LEU A 1 173 ? 3.515 6.825 -5.551 1.00 90.75 173 LEU A CA 1
ATOM 1374 C C . LEU A 1 173 ? 4.615 7.803 -5.161 1.00 90.75 173 LEU A C 1
ATOM 1376 O O . LEU A 1 173 ? 5.800 7.461 -5.183 1.00 90.75 173 LEU A O 1
ATOM 1380 N N . ASP A 1 174 ? 4.257 9.049 -4.874 1.00 88.31 174 ASP A N 1
ATOM 1381 C CA . ASP A 1 174 ? 5.255 10.040 -4.525 1.00 88.31 174 ASP A CA 1
ATOM 1382 C C . ASP A 1 174 ? 5.638 9.853 -3.057 1.00 88.31 174 ASP A C 1
ATOM 1384 O O . ASP A 1 174 ? 4.997 10.363 -2.142 1.00 88.31 174 ASP A O 1
ATOM 1388 N N . ALA A 1 175 ? 6.714 9.101 -2.834 1.00 83.94 175 ALA A N 1
ATOM 1389 C CA . ALA A 1 175 ? 7.248 8.837 -1.507 1.00 83.94 175 ALA A CA 1
ATOM 1390 C C . ALA A 1 175 ? 7.696 10.113 -0.765 1.00 83.94 175 ALA A C 1
ATOM 1392 O O . ALA A 1 175 ? 7.906 10.073 0.446 1.00 83.94 175 ALA A O 1
ATOM 1393 N N . GLY A 1 176 ? 7.956 11.228 -1.457 1.00 84.12 176 GLY A N 1
ATOM 1394 C CA . GLY A 1 176 ? 8.245 12.520 -0.827 1.00 84.12 176 GLY A CA 1
ATOM 1395 C C . GLY A 1 176 ? 6.965 13.162 -0.302 1.00 84.12 176 GLY A C 1
ATOM 1396 O O . GLY A 1 176 ? 6.889 13.538 0.867 1.00 84.12 176 GLY A O 1
ATOM 1397 N N . LEU A 1 177 ? 5.939 13.199 -1.148 1.00 85.56 177 LEU A N 1
ATOM 1398 C CA . LEU A 1 177 ? 4.613 13.705 -0.816 1.00 85.56 177 LEU A CA 1
ATOM 1399 C C . LEU A 1 177 ? 3.928 12.868 0.268 1.00 85.56 177 LEU A C 1
ATOM 1401 O O . LEU A 1 177 ? 3.369 13.434 1.198 1.00 85.56 177 LEU A O 1
ATOM 1405 N N . ILE A 1 178 ? 4.021 11.540 0.201 1.00 85.81 178 ILE A N 1
ATOM 1406 C CA . ILE A 1 178 ? 3.499 10.620 1.220 1.00 85.81 178 ILE A CA 1
ATOM 1407 C C . ILE A 1 178 ? 4.126 10.928 2.584 1.00 85.81 178 ILE A C 1
ATOM 1409 O O . ILE A 1 178 ? 3.398 11.164 3.542 1.00 85.81 178 ILE A O 1
ATOM 1413 N N . VAL A 1 179 ? 5.459 11.016 2.666 1.00 84.44 179 VAL A N 1
ATOM 1414 C CA . VAL A 1 179 ? 6.159 11.329 3.926 1.00 84.44 179 VAL A CA 1
ATOM 1415 C C . VAL A 1 179 ? 5.786 12.719 4.447 1.00 84.44 179 VAL A C 1
ATOM 1417 O O . VAL A 1 179 ? 5.600 12.898 5.650 1.00 84.44 179 VAL A O 1
ATOM 1420 N N . LEU A 1 180 ? 5.663 13.711 3.561 1.00 85.19 180 LEU A N 1
ATOM 1421 C CA . LEU A 1 180 ? 5.235 15.057 3.939 1.00 85.19 180 LEU A CA 1
ATOM 1422 C C . LEU A 1 180 ? 3.806 15.056 4.503 1.00 85.19 180 LEU A C 1
ATOM 1424 O O . LEU A 1 180 ? 3.566 15.633 5.560 1.00 85.19 180 LEU A O 1
ATOM 1428 N N . LEU A 1 181 ? 2.874 14.383 3.825 1.00 84.56 181 LEU A N 1
ATOM 1429 C CA . LEU A 1 181 ? 1.483 14.258 4.259 1.00 84.56 181 LEU A CA 1
ATOM 1430 C C . LEU A 1 181 ? 1.384 13.539 5.605 1.00 84.56 181 LEU A C 1
ATOM 1432 O O . LEU A 1 181 ? 0.711 14.038 6.498 1.00 84.56 181 LEU A O 1
ATOM 1436 N N . GLN A 1 182 ? 2.105 12.431 5.783 1.00 82.50 182 GLN A N 1
ATOM 1437 C CA . GLN A 1 182 ? 2.176 11.707 7.054 1.00 82.50 182 GLN A CA 1
ATOM 1438 C C . GLN A 1 182 ? 2.617 12.620 8.201 1.00 82.50 182 GLN A C 1
ATOM 1440 O O . GLN A 1 182 ? 1.938 12.693 9.220 1.00 82.50 182 GLN A O 1
ATOM 1445 N N . ARG A 1 183 ? 3.714 13.369 8.023 1.00 84.50 183 ARG A N 1
ATOM 1446 C CA . ARG A 1 183 ? 4.218 14.303 9.045 1.00 84.50 183 ARG A CA 1
ATOM 1447 C C . ARG A 1 183 ? 3.202 15.387 9.391 1.00 84.50 183 ARG A C 1
ATOM 1449 O O . ARG A 1 183 ? 2.993 15.668 10.567 1.00 84.50 183 ARG A O 1
ATOM 1456 N N . ASN A 1 184 ? 2.562 15.970 8.380 1.00 85.62 184 ASN A N 1
ATOM 1457 C CA . ASN A 1 184 ? 1.555 17.008 8.584 1.00 85.62 184 ASN A CA 1
ATOM 1458 C C . ASN A 1 184 ? 0.322 16.466 9.325 1.00 85.62 184 ASN A C 1
ATOM 1460 O O . ASN A 1 184 ? -0.196 17.140 10.212 1.00 85.62 184 ASN A O 1
ATOM 1464 N N . LEU A 1 185 ? -0.125 15.251 8.991 1.00 80.62 185 LEU A N 1
ATOM 1465 C CA . LEU A 1 185 ? -1.262 14.597 9.641 1.00 80.62 185 LEU A CA 1
ATOM 1466 C C . LEU A 1 185 ? -0.960 14.234 11.100 1.00 80.62 185 LEU A C 1
ATOM 1468 O O . LEU A 1 185 ? -1.792 14.491 11.967 1.00 80.62 185 LEU A O 1
ATOM 1472 N N . VAL A 1 186 ? 0.236 13.713 11.391 1.00 80.00 186 VAL A N 1
ATOM 1473 C CA . VAL A 1 186 ? 0.675 13.438 12.771 1.00 80.00 186 VAL A CA 1
ATOM 1474 C C . VAL A 1 186 ? 0.691 14.730 13.591 1.00 80.00 186 VAL A C 1
ATOM 1476 O O . VAL A 1 186 ? 0.024 14.804 14.621 1.00 80.00 186 VAL A O 1
ATOM 1479 N N . ALA A 1 187 ? 1.334 15.785 13.085 1.00 80.19 187 ALA A N 1
ATOM 1480 C CA . ALA A 1 187 ? 1.403 17.075 13.773 1.00 80.19 187 ALA A CA 1
ATOM 1481 C C . ALA A 1 187 ? 0.023 17.737 13.978 1.00 80.19 187 ALA A C 1
ATOM 1483 O O . ALA A 1 187 ? -0.169 18.522 14.906 1.00 80.19 187 ALA A O 1
ATOM 1484 N N . GLU A 1 188 ? -0.949 17.484 13.099 1.00 81.69 188 GLU A N 1
ATOM 1485 C CA . GLU A 1 188 ? -2.339 17.922 13.280 1.00 81.69 188 GLU A CA 1
ATOM 1486 C C . GLU A 1 188 ? -3.064 17.099 14.356 1.00 81.69 188 GLU A C 1
ATOM 1488 O O . GLU A 1 188 ? -3.782 17.666 15.179 1.00 81.69 188 GLU A O 1
ATOM 1493 N N . SER A 1 189 ? -2.853 15.781 14.389 1.00 74.69 189 SER A N 1
ATOM 1494 C CA . SER A 1 189 ? -3.462 14.900 15.392 1.00 74.69 189 SER A CA 1
ATOM 1495 C C . SER A 1 189 ? -3.011 15.240 16.817 1.00 74.69 189 SER A C 1
ATOM 1497 O O . SER A 1 189 ? -3.849 15.351 17.713 1.00 74.69 189 SER A O 1
ATOM 1499 N N . GLU A 1 190 ? -1.720 15.523 17.009 1.00 77.44 190 GLU A N 1
ATOM 1500 C CA 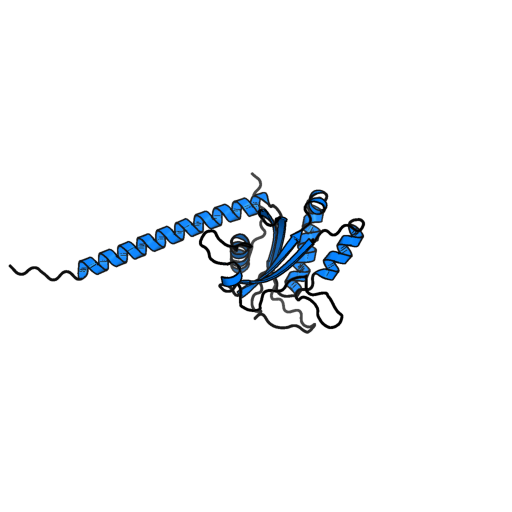. GLU A 1 190 ? -1.149 15.928 18.298 1.00 77.44 190 GLU A CA 1
ATOM 1501 C C . GLU A 1 190 ? -1.740 17.262 18.772 1.00 77.44 190 GLU A C 1
ATOM 1503 O O . GLU A 1 190 ? -2.146 17.394 19.927 1.00 77.44 190 GLU A O 1
ATOM 1508 N N . ARG A 1 191 ? -1.871 18.240 17.861 1.00 80.94 191 ARG A N 1
ATOM 1509 C CA . ARG A 1 191 ? -2.499 19.537 18.161 1.00 80.94 191 ARG A CA 1
ATOM 1510 C C . ARG A 1 191 ? -3.955 19.380 18.604 1.00 80.94 191 ARG A C 1
ATOM 1512 O O . ARG A 1 191 ? -4.371 20.034 19.558 1.00 80.94 191 ARG A O 1
ATOM 1519 N N . ARG A 1 192 ? -4.727 18.497 17.958 1.00 80.12 192 ARG A N 1
ATOM 1520 C CA . ARG A 1 192 ? -6.120 18.215 18.354 1.00 80.12 192 ARG A CA 1
ATOM 1521 C C . ARG A 1 192 ? -6.213 17.537 19.717 1.00 80.12 192 ARG A C 1
ATOM 1523 O O . ARG A 1 192 ? -7.071 17.912 20.510 1.00 80.12 192 ARG A O 1
ATOM 1530 N N . GLN A 1 193 ? -5.331 16.581 20.007 1.00 79.00 193 GLN A N 1
ATOM 1531 C CA . GLN A 1 193 ? -5.283 15.919 21.314 1.00 79.00 193 GLN A CA 1
ATOM 1532 C C . GLN A 1 193 ? -4.945 16.905 22.439 1.00 79.00 193 GLN A C 1
ATOM 1534 O O . GLN A 1 193 ? -5.621 16.907 23.465 1.00 79.00 193 GLN A O 1
ATOM 1539 N N . GLN A 1 194 ? -3.966 17.791 22.232 1.00 84.25 194 GLN A N 1
ATOM 1540 C CA . GLN A 1 194 ? -3.607 18.831 23.203 1.00 84.25 194 GLN A CA 1
ATOM 1541 C C . GLN A 1 194 ? -4.765 19.805 23.461 1.00 84.25 194 GLN A C 1
ATOM 1543 O O . GLN A 1 194 ? -5.064 20.114 24.613 1.00 84.25 194 GLN A O 1
ATOM 1548 N N . ALA A 1 195 ? -5.460 20.248 22.407 1.00 85.31 195 ALA A N 1
ATOM 1549 C CA . ALA A 1 195 ? -6.627 21.117 22.546 1.00 85.31 195 ALA A CA 1
ATOM 1550 C C . ALA A 1 195 ? -7.774 20.434 23.314 1.00 85.31 195 ALA A C 1
ATOM 1552 O O . ALA A 1 195 ? -8.391 21.051 24.180 1.00 85.31 195 ALA A O 1
ATOM 1553 N N . ALA A 1 196 ? -8.029 19.149 23.044 1.00 81.81 196 ALA A N 1
ATOM 1554 C CA . ALA A 1 196 ? -9.041 18.374 23.758 1.00 81.81 196 ALA A CA 1
ATOM 1555 C C . ALA A 1 196 ? -8.691 18.179 25.246 1.00 81.81 196 ALA A C 1
ATOM 1557 O O . ALA A 1 196 ? -9.566 18.288 26.102 1.00 81.81 196 ALA A O 1
ATOM 1558 N N . GLN A 1 197 ? -7.415 17.939 25.568 1.00 83.62 197 GLN A N 1
ATOM 1559 C CA . GLN A 1 197 ? -6.940 17.821 26.951 1.00 83.62 197 GLN A CA 1
ATOM 1560 C C . GLN A 1 197 ? -7.048 19.145 27.718 1.00 83.62 197 GLN A C 1
ATOM 1562 O O . GLN A 1 197 ? -7.463 19.141 28.875 1.00 83.62 197 GLN A O 1
ATOM 1567 N N . ALA A 1 198 ? -6.728 20.275 27.079 1.00 85.12 198 ALA A N 1
ATOM 1568 C CA . ALA A 1 198 ? -6.879 21.599 27.682 1.00 85.12 198 ALA A CA 1
ATOM 1569 C C . ALA A 1 198 ? -8.352 21.928 27.978 1.00 85.12 198 ALA A C 1
ATOM 1571 O O . ALA A 1 198 ? -8.672 22.346 29.087 1.00 85.12 198 ALA A O 1
ATOM 1572 N N . ALA A 1 199 ? -9.257 21.648 27.034 1.00 84.25 199 ALA A N 1
ATOM 1573 C CA . ALA A 1 199 ? -10.693 21.848 27.232 1.00 84.25 199 ALA A CA 1
ATOM 1574 C C . ALA A 1 199 ? -11.260 20.968 28.365 1.00 84.25 199 ALA A C 1
ATOM 1576 O O . ALA A 1 199 ? -12.057 21.435 29.176 1.00 84.25 199 ALA A O 1
ATOM 1577 N N . ALA A 1 200 ? -10.818 19.709 28.466 1.00 81.38 200 ALA A N 1
ATOM 1578 C CA . ALA A 1 200 ? -11.217 18.817 29.556 1.00 81.38 200 ALA A CA 1
ATOM 1579 C C . ALA A 1 200 ? -10.679 19.277 30.926 1.00 81.38 200 ALA A C 1
ATOM 1581 O O . ALA A 1 200 ? -11.368 19.148 31.939 1.00 81.38 200 ALA A O 1
ATOM 1582 N N . ALA A 1 201 ? -9.465 19.838 30.967 1.00 80.75 201 ALA A N 1
ATOM 1583 C CA . ALA A 1 201 ? -8.895 20.409 32.184 1.00 80.75 201 ALA A CA 1
ATOM 1584 C C . ALA A 1 201 ? -9.669 21.658 32.644 1.00 80.75 201 ALA A C 1
ATOM 1586 O O . ALA A 1 201 ? -9.978 21.775 33.831 1.00 80.75 201 ALA A O 1
ATOM 1587 N N . GLU A 1 202 ? -10.050 22.546 31.722 1.00 78.56 202 GLU A N 1
ATOM 1588 C CA . GLU A 1 202 ? -10.860 23.733 32.029 1.00 78.56 202 GLU A CA 1
ATOM 1589 C C . GLU A 1 202 ? -12.261 23.372 32.549 1.00 78.56 202 GLU A C 1
ATOM 1591 O O . GLU A 1 202 ? -12.691 23.933 33.559 1.00 78.56 202 GLU A O 1
ATOM 1596 N N . ASP A 1 203 ? -12.937 22.386 31.946 1.00 78.75 203 ASP A N 1
ATOM 1597 C CA . ASP A 1 203 ? -14.240 21.893 32.425 1.00 78.75 203 ASP A CA 1
ATOM 1598 C C . ASP A 1 203 ? -14.134 21.295 33.842 1.00 78.75 203 ASP A C 1
ATOM 1600 O O . ASP A 1 203 ? -14.965 21.557 34.714 1.00 78.75 203 ASP A O 1
ATOM 1604 N N . SER A 1 204 ? -13.054 20.559 34.130 1.00 72.12 204 SER A N 1
ATOM 1605 C CA . SER A 1 204 ? -12.821 19.996 35.467 1.00 72.12 204 SER A CA 1
ATOM 1606 C C . SER A 1 204 ? -12.536 21.057 36.543 1.00 72.12 204 SER A C 1
ATOM 1608 O O . SER A 1 204 ? -12.982 20.901 37.683 1.00 72.12 204 SER A O 1
ATOM 1610 N N . LEU A 1 205 ? -11.865 22.160 36.186 1.00 70.69 205 LEU A N 1
ATOM 1611 C CA . LEU A 1 205 ? -11.627 23.303 37.076 1.00 70.69 205 LEU A CA 1
ATOM 1612 C C . LEU A 1 205 ? -12.918 24.080 37.361 1.00 70.69 205 LEU A C 1
ATOM 1614 O O . LEU A 1 205 ? -13.209 24.369 38.522 1.00 70.69 205 LEU A O 1
ATOM 1618 N N . GLN A 1 206 ? -13.736 24.339 36.338 1.00 70.19 206 GLN A N 1
ATOM 1619 C CA . GLN A 1 206 ? -15.035 24.999 36.514 1.00 70.19 206 GLN A CA 1
ATOM 1620 C C . GLN A 1 206 ? -15.991 24.157 37.368 1.00 70.19 206 GLN A C 1
ATOM 1622 O O . GLN A 1 206 ? -16.722 24.692 38.201 1.00 70.19 206 GLN A O 1
ATOM 1627 N N . ARG A 1 207 ? -15.952 22.825 37.234 1.00 62.09 207 ARG A N 1
ATOM 1628 C CA . ARG A 1 207 ? -16.762 21.919 38.062 1.00 62.09 207 ARG A CA 1
ATOM 1629 C C . ARG A 1 207 ? -16.324 21.892 39.528 1.00 62.09 207 ARG A C 1
ATOM 1631 O O . ARG A 1 207 ? -17.175 21.731 40.398 1.00 62.09 207 ARG A O 1
ATOM 1638 N N . ALA A 1 208 ? -15.030 22.068 39.804 1.00 61.50 208 ALA A N 1
ATOM 1639 C CA . ALA A 1 208 ? -14.494 22.129 41.164 1.00 61.50 208 ALA A CA 1
ATOM 1640 C C . ALA A 1 208 ? -14.851 23.444 41.885 1.00 61.50 208 ALA A C 1
ATOM 1642 O O . ALA A 1 208 ? -15.106 23.436 43.093 1.00 61.50 208 ALA A O 1
ATOM 1643 N N . GLU A 1 209 ? -14.931 24.560 41.154 1.00 57.91 209 GLU A N 1
ATOM 1644 C CA . GLU A 1 209 ? -15.227 25.887 41.712 1.00 57.91 209 GLU A CA 1
ATOM 1645 C C . GLU A 1 209 ? -16.699 26.040 42.147 1.00 57.91 209 GLU A C 1
ATOM 1647 O O . GLU A 1 209 ? -16.993 26.694 43.146 1.00 57.91 209 GLU A O 1
ATOM 1652 N N . VAL A 1 210 ? -17.627 25.336 41.487 1.00 59.16 210 VAL A N 1
ATOM 1653 C CA . VAL A 1 210 ? -19.069 25.347 41.821 1.00 59.16 210 VAL A CA 1
ATOM 1654 C C . VAL A 1 210 ? -19.397 24.565 43.111 1.00 59.16 210 VAL A C 1
ATOM 1656 O O . VAL A 1 210 ? -20.460 24.757 43.698 1.00 59.16 210 VAL A O 1
ATOM 1659 N N . THR A 1 211 ? -18.488 23.717 43.608 1.00 57.56 211 THR A N 1
ATOM 1660 C CA . THR A 1 211 ? -18.700 22.878 44.809 1.00 57.56 211 THR A CA 1
ATOM 1661 C C . THR A 1 211 ? -18.172 23.451 46.132 1.00 57.56 211 THR A C 1
ATOM 1663 O O . THR A 1 211 ? -18.267 22.769 47.154 1.00 57.56 211 THR A O 1
ATOM 1666 N N . SER A 1 212 ? -17.651 24.683 46.173 1.00 55.38 212 SER A N 1
ATOM 1667 C CA . SER A 1 212 ? -17.252 25.303 47.450 1.00 55.38 212 SER A CA 1
ATOM 1668 C C . SER A 1 212 ? -18.477 25.756 48.264 1.00 55.38 212 SER A C 1
ATOM 1670 O O . SER A 1 212 ? -19.242 26.594 47.782 1.00 55.38 212 SER A O 1
ATOM 1672 N N . PRO A 1 213 ? -18.694 25.249 49.497 1.00 61.56 213 PRO A N 1
ATOM 1673 C CA . PRO A 1 213 ? -19.794 25.711 50.335 1.00 61.56 213 PRO A CA 1
ATOM 1674 C C . PRO A 1 213 ? -19.514 27.133 50.853 1.00 61.56 213 PRO A C 1
ATOM 1676 O O . PRO A 1 213 ? -18.360 27.464 51.139 1.00 61.56 213 PRO A O 1
ATOM 1679 N N . PRO A 1 214 ? -20.546 27.983 51.007 1.00 55.50 214 PRO A N 1
ATOM 1680 C CA . PRO A 1 214 ? -20.367 29.334 51.517 1.00 55.50 214 PRO A CA 1
ATOM 1681 C C . PRO A 1 214 ? -19.836 29.289 52.954 1.00 55.50 214 PRO A C 1
ATOM 1683 O O . PRO A 1 214 ? -20.411 28.650 53.836 1.00 55.50 214 PRO A O 1
ATOM 1686 N N . SER A 1 215 ? -18.725 29.985 53.177 1.00 56.31 215 SER A N 1
ATOM 1687 C CA . SER A 1 215 ? -18.138 30.215 54.492 1.00 56.31 215 SER A CA 1
ATOM 1688 C C . SER A 1 215 ? -19.087 31.067 55.335 1.00 56.31 215 SER A C 1
ATOM 1690 O O . SER A 1 215 ? -19.294 32.245 55.042 1.00 56.31 215 SER A O 1
ATOM 1692 N N . VAL A 1 216 ? -19.674 30.451 56.360 1.00 54.38 216 VAL A N 1
ATOM 1693 C CA . VAL A 1 216 ? -20.506 31.116 57.368 1.00 54.38 216 VAL A CA 1
ATOM 1694 C C . VAL A 1 216 ? -19.588 31.852 58.346 1.00 54.38 216 VAL A C 1
ATOM 1696 O O . VAL A 1 216 ? -18.801 31.209 59.038 1.00 54.38 216 VAL A O 1
ATOM 1699 N N . ASN A 1 217 ? -19.706 33.180 58.386 1.00 52.53 217 ASN A N 1
ATOM 1700 C CA . ASN A 1 217 ? -19.261 34.039 59.486 1.00 52.53 217 ASN A CA 1
ATOM 1701 C C . ASN A 1 217 ? -20.489 34.664 60.145 1.00 52.53 217 ASN A C 1
ATOM 1703 O O . ASN A 1 217 ? -21.409 35.051 59.387 1.00 52.53 217 ASN A O 1
#

pLDDT: mean 76.13, std 17.04, range [32.0, 95.38]

Radius of gyration: 21.95 Å; chains: 1; bounding box: 41×60×76 Å

Sequence (217 aa):
MLTPYWPERSPQLNQTFCELLVFPTATLPNGDSFTDRIVDGSLSSDSRRASADTMTLPSLWWNRDSLTSHLGGRRLVDSWISYQIEDSGTTVIDVVINPQIWSILTYNERYAVLNQFGTTARDFGYNLRFFQGNSRNYRMMGLYACDFINQPVAPLPSSQALDDNVQTCSANLDAGLIVLLQRNLVAESERRQQAAQAAAAEDSLQRAEVTSPPSVN

Foldseek 3Di:
DDDPPDDDDDPQLVVQLLCVLQLDPAQDPVRDGSQNFFDPPFKWKPVPDDDPVDATPVHCVVVQVVVCVVLVNDTFFPMKMWTAGPVPRATAMETETDPVSVVPDDPVRVVVSQVVSQVSQVVRPHWYWYWYDDPPDTQTQKTKTWDPPDDDDDDDDDDDDDDPPPTDIDMDGPSVVSVVSNVVSVVVVVVVVVVVVVVVVVVVVVVVVVPDDDDDD

Secondary structure (DSSP, 8-state):
-----PPPPPHHHHHHHHHHHHS-SS--TTS--GGGGB-TT--EETTS---SS---SS--HHHHHHHHHHTTT--SEEEEEEEEBTTT--EEEEEEE-HHHHHHS-HHHHHHHHHHHHHHHHHTT-EEEEEEEETTEEEEEEEEEE--TT------------------EEEE--HHHHHHHHHHHHHHHHHHHHHHHHHHHHHHHHHHHTTPPP---